Protein AF-A0A7J0F1R4-F1 (afdb_monomer)

InterPro domains:
  IPR000070 Pectinesterase, catalytic [PF01095] (175-261)
  IPR006501 Pectinesterase inhibitor domain [PF04043] (64-119)
  IPR011050 Pectin lyase fold/virulence factor [SSF51126] (170-259)
  IPR012334 Pectin lyase fold [G3DSA:2.160.20.10] (169-267)
  IPR035513 Invertase/pectin methylesterase inhibitor domain superfamily [G3DSA:1.20.140.40] (22-138)
  IPR035513 Invertase/pectin methylesterase inhibitor domain superfamily [SSF101148] (29-116)

pLDDT: mean 75.97, std 18.17, range [35.22, 97.19]

Organism: NCBI:txid165716

Nearest PDB structures (foldseek):
  3lmf-assembly1_A  TM=5.318E-01  e=1.059E-01  Nitrosospira multiformis ATCC 25196
  8ugc-assembly2_B  TM=4.221E-01  e=1.173E+00  synthetic construct
  5cwq-assembly1_A  TM=3.876E-01  e=4.906E+00  synthetic construct
  5uz7-assembly1_R  TM=3.571E-01  e=3.685E+00  Homo sapiens

Solvent-accessible surface area (backbone atoms only — not comparable to full-atom values): 16069 Å² total; per-residue (Å²): 131,88,82,91,87,89,89,88,87,89,84,83,78,95,78,84,61,73,79,65,51,63,62,56,52,56,53,43,54,44,48,51,52,38,43,50,41,45,48,54,52,30,53,53,24,53,70,65,45,40,83,79,51,67,78,74,79,58,56,76,45,46,49,51,19,28,48,49,30,32,51,40,34,64,37,38,48,62,56,43,56,48,60,61,66,56,69,92,65,51,61,66,54,50,38,50,49,42,50,51,40,44,52,35,52,49,52,27,52,50,28,25,50,78,56,74,44,78,67,64,64,66,66,55,53,52,40,56,48,45,37,50,53,45,39,48,61,57,60,62,76,70,71,90,82,74,92,67,90,67,73,74,80,66,78,79,73,53,95,87,56,75,59,82,90,66,69,39,92,90,81,51,86,57,79,40,36,26,17,76,90,58,88,35,82,26,62,41,68,57,55,49,52,53,52,55,58,73,42,60,90,76,54,67,86,61,42,36,37,34,33,46,60,43,80,42,83,46,69,39,74,46,55,63,88,66,69,46,50,39,48,41,56,72,29,58,93,39,31,39,79,37,62,84,58,35,54,90,82,48,37,32,73,80,72,22,47,33,72,42,67,50,64,65,94,62,82,52,76,70,93

Structure (mmCIF, N/CA/C/O backbone):
data_AF-A0A7J0F1R4-F1
#
_entry.id   AF-A0A7J0F1R4-F1
#
loop_
_atom_site.group_PDB
_atom_site.id
_atom_site.type_symbol
_atom_site.label_atom_id
_atom_site.label_alt_id
_atom_site.label_comp_id
_atom_site.label_asym_id
_atom_site.label_entity_id
_atom_site.label_seq_id
_atom_site.pdbx_PDB_ins_code
_atom_site.Cartn_x
_atom_site.Cartn_y
_atom_site.Cartn_z
_atom_site.occupancy
_atom_site.B_iso_or_equiv
_atom_site.auth_seq_id
_atom_site.auth_comp_id
_atom_site.auth_asym_id
_atom_site.auth_atom_id
_atom_site.pdbx_PDB_model_num
ATOM 1 N N . MET A 1 1 ? 88.644 -5.093 -4.094 1.00 36.03 1 MET A N 1
ATOM 2 C CA . MET A 1 1 ? 87.885 -4.991 -5.358 1.00 36.03 1 MET A CA 1
ATOM 3 C C . MET A 1 1 ? 86.670 -5.895 -5.229 1.00 36.03 1 MET A C 1
ATOM 5 O O . MET A 1 1 ? 86.902 -7.058 -4.958 1.00 36.03 1 MET A O 1
ATOM 9 N N . SER A 1 2 ? 85.459 -5.319 -5.336 1.00 35.22 2 SER A N 1
ATOM 10 C CA . SER A 1 2 ? 84.151 -5.899 -5.738 1.00 35.22 2 SER A CA 1
ATOM 11 C C . SER A 1 2 ? 83.747 -7.311 -5.256 1.00 35.22 2 SER A C 1
ATOM 13 O O . SER A 1 2 ? 84.506 -8.248 -5.406 1.00 35.22 2 SER A O 1
ATOM 15 N N . THR A 1 3 ? 82.545 -7.591 -4.742 1.00 38.50 3 THR A N 1
ATOM 16 C CA . THR A 1 3 ? 81.225 -6.956 -4.925 1.00 38.50 3 THR A CA 1
ATOM 17 C C . THR A 1 3 ? 80.281 -7.228 -3.744 1.00 38.50 3 THR A C 1
ATOM 19 O O . THR A 1 3 ? 80.311 -8.288 -3.128 1.00 38.50 3 THR A O 1
ATOM 22 N N . SER A 1 4 ? 79.415 -6.236 -3.526 1.00 43.84 4 SER A N 1
ATOM 23 C CA . SER A 1 4 ? 78.207 -6.145 -2.696 1.00 43.84 4 SER A CA 1
ATOM 24 C C . SER A 1 4 ? 77.313 -7.394 -2.640 1.00 43.84 4 SER A C 1
ATOM 26 O O . SER A 1 4 ? 76.942 -7.939 -3.678 1.00 43.84 4 SER A O 1
ATOM 28 N N . LEU A 1 5 ? 76.903 -7.785 -1.427 1.00 44.22 5 LEU A N 1
ATOM 29 C CA . LEU A 1 5 ? 75.865 -8.790 -1.178 1.00 44.22 5 LEU A CA 1
ATOM 30 C C . LEU A 1 5 ? 75.265 -8.574 0.224 1.00 44.22 5 LEU A C 1
ATOM 32 O O . LEU A 1 5 ? 75.726 -9.187 1.177 1.00 44.22 5 LEU A O 1
ATOM 36 N N . ALA A 1 6 ? 74.303 -7.650 0.360 1.00 46.56 6 ALA A N 1
ATOM 37 C CA . ALA A 1 6 ? 73.233 -7.674 1.379 1.00 46.56 6 ALA A CA 1
ATOM 38 C C . ALA A 1 6 ? 72.453 -6.344 1.420 1.00 46.56 6 ALA A C 1
ATOM 40 O O . ALA A 1 6 ? 72.684 -5.513 2.291 1.00 46.56 6 ALA A O 1
ATOM 41 N N . THR A 1 7 ? 71.485 -6.158 0.522 1.00 51.31 7 THR A N 1
ATOM 42 C CA . THR A 1 7 ? 70.379 -5.199 0.724 1.00 51.31 7 THR A CA 1
ATOM 43 C C . THR A 1 7 ? 69.198 -5.588 -0.160 1.00 51.31 7 THR A C 1
ATOM 45 O O . THR A 1 7 ? 68.919 -4.947 -1.160 1.00 51.31 7 THR A O 1
ATOM 48 N N . PHE A 1 8 ? 68.503 -6.671 0.185 1.00 49.00 8 PHE A N 1
ATOM 49 C CA . PHE A 1 8 ? 67.183 -6.978 -0.380 1.00 49.00 8 PHE A CA 1
ATOM 50 C C . PHE A 1 8 ? 66.406 -7.856 0.603 1.00 49.00 8 PHE A C 1
ATOM 52 O O . PHE A 1 8 ? 66.346 -9.065 0.440 1.00 49.00 8 PHE A O 1
ATOM 59 N N . LEU A 1 9 ? 65.861 -7.258 1.667 1.00 45.84 9 LEU A N 1
ATOM 60 C CA . LEU A 1 9 ? 64.915 -7.924 2.577 1.00 45.84 9 LEU A CA 1
ATOM 61 C C . LEU A 1 9 ? 64.016 -6.901 3.307 1.00 45.84 9 LEU A C 1
ATOM 63 O O . LEU A 1 9 ? 63.870 -6.925 4.520 1.00 45.84 9 LEU A O 1
ATOM 67 N N . PHE A 1 10 ? 63.405 -5.982 2.556 1.00 46.00 10 PHE A N 1
ATOM 68 C CA . PHE A 1 10 ? 62.253 -5.196 3.027 1.00 46.00 10 PHE A CA 1
ATOM 69 C C . PHE A 1 10 ? 61.249 -4.985 1.892 1.00 46.00 10 PHE A C 1
ATOM 71 O O . PHE A 1 10 ? 60.882 -3.869 1.558 1.00 46.00 10 PHE A O 1
ATOM 78 N N . LEU A 1 11 ? 60.814 -6.073 1.264 1.00 52.59 11 LEU A N 1
ATOM 79 C CA . LEU A 1 11 ? 59.623 -6.072 0.421 1.00 52.59 11 LEU A CA 1
ATOM 80 C C . LEU A 1 11 ? 58.958 -7.436 0.559 1.00 52.59 11 LEU A C 1
ATOM 82 O O . LEU A 1 11 ? 59.416 -8.396 -0.046 1.00 52.59 11 LEU A O 1
ATOM 86 N N . LEU A 1 12 ? 57.937 -7.494 1.417 1.00 43.69 12 LEU A N 1
ATOM 87 C CA . LEU A 1 12 ? 56.728 -8.332 1.367 1.00 43.69 12 LEU A CA 1
ATOM 88 C C . LEU A 1 12 ? 55.980 -8.153 2.711 1.00 43.69 12 LEU A C 1
ATOM 90 O O . LEU A 1 12 ? 56.651 -8.134 3.742 1.00 43.69 12 LEU A O 1
ATOM 94 N N . PRO A 1 13 ? 54.633 -8.105 2.775 1.00 46.16 13 PRO A N 1
ATOM 95 C CA . PRO A 1 13 ? 53.645 -7.985 1.698 1.00 46.16 13 PRO A CA 1
ATOM 96 C C . PRO A 1 13 ? 52.555 -6.920 1.988 1.00 46.16 13 PRO A C 1
ATOM 98 O O . PRO A 1 13 ? 51.868 -6.969 3.002 1.00 46.16 13 PRO A O 1
ATOM 101 N N . LEU A 1 14 ? 52.294 -6.014 1.040 1.00 47.00 14 LEU A N 1
ATOM 102 C CA . LEU A 1 14 ? 51.096 -5.146 1.029 1.00 47.00 14 LEU A CA 1
ATOM 103 C C . LEU A 1 14 ? 50.007 -5.712 0.093 1.00 47.00 14 LEU A C 1
ATOM 105 O O . LEU A 1 14 ? 49.267 -4.977 -0.549 1.00 47.00 14 LEU A O 1
ATOM 109 N N . LEU A 1 15 ? 49.931 -7.043 -0.009 1.00 48.56 15 LEU A N 1
ATOM 110 C CA . LEU A 1 15 ? 49.075 -7.770 -0.960 1.00 48.56 15 LEU A CA 1
ATOM 111 C C . LEU A 1 15 ? 48.033 -8.676 -0.282 1.00 48.56 15 LEU A C 1
ATOM 113 O O . LEU A 1 15 ? 47.557 -9.635 -0.878 1.00 48.56 15 LEU A O 1
ATOM 117 N N . ALA A 1 16 ? 47.651 -8.365 0.959 1.00 46.12 16 ALA A N 1
ATOM 118 C CA . ALA A 1 16 ? 46.606 -9.097 1.682 1.00 46.12 16 ALA A CA 1
ATOM 119 C C . ALA A 1 16 ? 45.380 -8.240 2.058 1.00 46.12 16 ALA A C 1
ATOM 121 O O . ALA A 1 16 ? 44.625 -8.628 2.942 1.00 46.12 16 ALA A O 1
ATOM 122 N N . ILE A 1 17 ? 45.154 -7.095 1.395 1.00 51.25 17 ILE A N 1
ATOM 123 C CA . ILE A 1 17 ? 43.927 -6.287 1.593 1.00 51.25 17 ILE A CA 1
ATOM 124 C C . ILE A 1 17 ? 43.095 -6.143 0.300 1.00 51.25 17 ILE A C 1
ATOM 126 O O . ILE A 1 17 ? 41.913 -5.819 0.354 1.00 51.25 17 ILE A O 1
ATOM 130 N N . THR A 1 18 ? 43.618 -6.491 -0.879 1.00 47.75 18 THR A N 1
ATOM 131 C CA . THR A 1 18 ? 42.890 -6.257 -2.143 1.00 47.75 18 THR A CA 1
ATOM 132 C C . THR A 1 18 ? 41.788 -7.270 -2.467 1.00 47.75 18 THR A C 1
ATOM 134 O O . THR A 1 18 ? 41.064 -7.051 -3.426 1.00 47.75 18 THR A O 1
ATOM 137 N N . ASN A 1 19 ? 41.593 -8.331 -1.673 1.00 45.97 19 ASN A N 1
ATOM 138 C CA . ASN A 1 19 ? 40.526 -9.317 -1.918 1.00 45.97 19 ASN A CA 1
ATOM 139 C C . ASN A 1 19 ? 39.274 -9.144 -1.042 1.00 45.97 19 ASN A C 1
ATOM 141 O O . ASN A 1 19 ? 38.289 -9.837 -1.277 1.00 45.97 19 ASN A O 1
ATOM 145 N N . PHE A 1 20 ? 39.273 -8.225 -0.069 1.00 42.44 20 PHE A N 1
ATOM 146 C CA . PHE A 1 20 ? 38.046 -7.873 0.664 1.00 42.44 20 PHE A CA 1
ATOM 147 C C . PHE A 1 20 ? 37.260 -6.744 -0.023 1.00 42.44 20 PHE A C 1
ATOM 149 O O . PHE A 1 20 ? 36.037 -6.739 0.020 1.00 42.44 20 PHE A O 1
ATOM 156 N N . ILE A 1 21 ? 37.943 -5.845 -0.740 1.00 46.28 21 ILE A N 1
ATOM 157 C CA . ILE A 1 21 ? 37.325 -4.659 -1.359 1.00 46.28 21 ILE A CA 1
ATOM 158 C C . ILE A 1 21 ? 36.524 -5.018 -2.625 1.00 46.28 21 ILE A C 1
ATOM 160 O O . ILE A 1 21 ? 35.480 -4.429 -2.880 1.00 46.28 21 ILE A O 1
ATOM 164 N N . SER A 1 22 ? 36.946 -6.015 -3.411 1.00 44.88 22 SER A N 1
ATOM 165 C CA . SER A 1 22 ? 36.312 -6.314 -4.708 1.00 44.88 22 SER A CA 1
ATOM 166 C C . SER A 1 22 ? 34.894 -6.890 -4.618 1.00 44.88 22 SER A C 1
ATOM 168 O O . SER A 1 22 ? 34.139 -6.762 -5.575 1.00 44.88 22 SER A O 1
ATOM 170 N N . CYS A 1 23 ? 34.517 -7.525 -3.502 1.00 50.72 23 CYS A N 1
ATOM 171 C CA . CYS A 1 23 ? 33.165 -8.072 -3.343 1.00 50.72 23 CYS A CA 1
ATOM 172 C C . CYS A 1 23 ? 32.176 -7.001 -2.855 1.00 50.72 23 CYS A C 1
ATOM 174 O O . CYS A 1 23 ? 31.042 -6.970 -3.316 1.00 50.72 23 CYS A O 1
ATOM 176 N N . GLU A 1 24 ? 32.625 -6.097 -1.982 1.00 50.88 24 GLU A N 1
ATOM 177 C CA . GLU A 1 24 ? 31.806 -5.011 -1.426 1.00 50.88 24 GLU A CA 1
ATOM 178 C C . GLU A 1 24 ? 31.616 -3.860 -2.428 1.00 50.88 24 GLU A C 1
ATOM 180 O O . GLU A 1 24 ? 30.525 -3.306 -2.538 1.00 50.88 24 GLU A O 1
ATOM 185 N N . GLN A 1 25 ? 32.639 -3.575 -3.243 1.00 55.53 25 GLN A N 1
ATOM 186 C CA . GLN A 1 25 ? 32.557 -2.599 -4.332 1.00 55.53 25 GLN A CA 1
ATOM 187 C C . GLN A 1 25 ? 31.543 -3.030 -5.407 1.00 55.53 25 GLN A C 1
ATOM 189 O O . GLN A 1 25 ? 30.724 -2.228 -5.840 1.00 55.53 25 GLN A O 1
ATOM 194 N N . ASN A 1 26 ? 31.546 -4.313 -5.787 1.00 62.53 26 ASN A N 1
ATOM 195 C CA . ASN A 1 26 ? 30.647 -4.842 -6.815 1.00 62.53 26 ASN A CA 1
ATOM 196 C C . ASN A 1 26 ? 29.175 -4.873 -6.358 1.00 62.53 26 ASN A C 1
ATOM 198 O O . ASN A 1 26 ? 28.279 -4.638 -7.163 1.00 62.53 26 ASN A O 1
ATOM 202 N N . ASP A 1 27 ? 28.922 -5.136 -5.071 1.00 67.88 27 ASP A N 1
ATOM 203 C CA . ASP A 1 27 ? 27.569 -5.137 -4.501 1.00 67.88 27 ASP A CA 1
ATOM 204 C C . ASP A 1 27 ? 27.004 -3.702 -4.425 1.00 67.88 27 ASP A C 1
ATOM 206 O O . ASP A 1 27 ? 25.868 -3.457 -4.840 1.00 67.88 27 ASP A O 1
ATOM 210 N N . LEU A 1 28 ? 27.811 -2.733 -3.969 1.00 72.31 28 LEU A N 1
ATOM 211 C CA . LEU A 1 28 ? 27.409 -1.326 -3.877 1.00 72.31 28 LEU A CA 1
ATOM 212 C C . LEU A 1 28 ? 27.144 -0.709 -5.258 1.00 72.31 28 LEU A C 1
ATOM 214 O O . LEU A 1 28 ? 26.120 -0.051 -5.442 1.00 72.31 28 LEU A O 1
ATOM 218 N N . ASP A 1 29 ? 28.019 -0.956 -6.236 1.00 80.44 29 ASP A N 1
ATOM 219 C CA . ASP A 1 29 ? 27.877 -0.429 -7.599 1.00 80.44 29 ASP A CA 1
ATOM 220 C C . ASP A 1 29 ? 26.565 -0.907 -8.257 1.00 80.44 29 ASP A C 1
ATOM 222 O O . ASP A 1 29 ? 25.884 -0.146 -8.950 1.00 80.44 29 ASP A O 1
ATOM 226 N N . VAL A 1 30 ? 26.138 -2.144 -7.978 1.00 85.50 30 VAL A N 1
ATOM 227 C CA . VAL A 1 30 ? 24.879 -2.701 -8.498 1.00 85.50 30 VAL A CA 1
ATOM 228 C C . VAL A 1 30 ? 23.656 -2.024 -7.888 1.00 85.50 30 VAL A C 1
ATOM 230 O O . VAL A 1 30 ? 22.724 -1.670 -8.614 1.00 85.50 30 VAL A O 1
ATOM 233 N N . VAL A 1 31 ? 23.648 -1.787 -6.575 1.00 87.31 31 VAL A N 1
ATOM 234 C CA . VAL A 1 31 ? 22.530 -1.081 -5.929 1.00 87.31 31 VAL A CA 1
ATOM 235 C C . VAL A 1 31 ? 22.433 0.362 -6.435 1.00 87.31 31 VAL A C 1
ATOM 237 O O . VAL A 1 31 ? 21.325 0.844 -6.690 1.00 87.31 31 VAL A O 1
ATOM 240 N N . GLN A 1 32 ? 23.574 1.013 -6.694 1.00 89.38 32 GLN A N 1
ATOM 241 C CA . GLN A 1 32 ? 23.617 2.340 -7.315 1.00 89.38 32 GLN A CA 1
ATOM 242 C C . GLN A 1 32 ? 22.982 2.368 -8.701 1.00 89.38 32 GLN A C 1
ATOM 244 O O . GLN A 1 32 ? 22.167 3.254 -8.979 1.00 89.38 32 GLN A O 1
ATOM 249 N N . MET A 1 33 ? 23.292 1.387 -9.549 1.00 88.25 33 MET A N 1
ATOM 250 C CA . MET A 1 33 ? 22.660 1.261 -10.862 1.00 88.25 33 MET A CA 1
ATOM 251 C C . MET A 1 33 ? 21.150 1.037 -10.746 1.00 88.25 33 MET A C 1
ATOM 253 O O . MET A 1 33 ? 20.377 1.709 -11.428 1.00 88.25 33 MET A O 1
ATOM 257 N N . VAL A 1 34 ? 20.711 0.166 -9.831 1.00 92.44 34 VAL A N 1
ATOM 258 C CA . VAL A 1 34 ? 19.282 -0.086 -9.590 1.00 92.44 34 VAL A CA 1
ATOM 259 C C . VAL A 1 34 ? 18.562 1.188 -9.149 1.00 92.44 34 VAL A C 1
ATOM 261 O O . VAL A 1 34 ? 17.521 1.530 -9.714 1.00 92.44 34 VAL A O 1
ATOM 264 N N . ARG A 1 35 ? 19.101 1.933 -8.177 1.00 92.44 35 ARG A N 1
ATOM 265 C CA . ARG A 1 35 ? 18.507 3.207 -7.740 1.00 92.44 35 ARG A CA 1
ATOM 266 C C . ARG A 1 35 ? 18.477 4.224 -8.877 1.00 92.44 35 ARG A C 1
ATOM 268 O O . ARG A 1 35 ? 17.465 4.910 -9.022 1.00 92.44 35 ARG A O 1
ATOM 275 N N . ALA A 1 36 ? 19.547 4.342 -9.664 1.00 91.00 36 ALA A N 1
ATOM 276 C CA . ALA A 1 36 ? 19.579 5.240 -10.814 1.00 91.00 36 ALA A CA 1
ATOM 277 C C . ALA A 1 36 ? 18.491 4.868 -11.835 1.00 91.00 36 ALA A C 1
ATOM 279 O O . ALA A 1 36 ? 17.737 5.739 -12.261 1.00 91.00 36 ALA A O 1
ATOM 280 N N . GLY A 1 37 ? 18.327 3.577 -12.136 1.00 90.94 37 GLY A N 1
ATOM 281 C CA . GLY A 1 37 ? 17.258 3.080 -13.001 1.00 90.94 37 GLY A CA 1
ATOM 282 C C . GLY A 1 37 ? 15.855 3.371 -12.453 1.00 90.94 37 GLY A C 1
ATOM 283 O O . GLY A 1 37 ? 14.997 3.849 -13.194 1.00 90.94 37 GLY A O 1
ATOM 284 N N . VAL A 1 38 ? 15.626 3.170 -11.147 1.00 93.00 38 VAL A N 1
ATOM 285 C CA . VAL A 1 38 ? 14.367 3.553 -10.477 1.00 93.00 38 VAL A CA 1
ATOM 286 C C . VAL A 1 38 ? 14.118 5.058 -10.580 1.00 93.00 38 VAL A C 1
ATOM 288 O O . VAL A 1 38 ? 12.987 5.476 -10.818 1.00 93.00 38 VAL A O 1
ATOM 291 N N . GLN A 1 39 ? 15.156 5.883 -10.433 1.00 92.25 39 GLN A N 1
ATOM 292 C CA . GLN A 1 39 ? 15.042 7.334 -10.563 1.00 92.25 39 GLN A CA 1
ATOM 293 C C . GLN A 1 39 ? 14.672 7.744 -11.994 1.00 92.25 39 GLN A C 1
ATOM 295 O O . GLN A 1 39 ? 13.747 8.532 -12.170 1.00 92.25 39 GLN A O 1
ATOM 300 N N . THR A 1 40 ? 15.318 7.169 -13.011 1.00 90.50 40 THR A N 1
ATOM 301 C CA . THR A 1 40 ? 14.966 7.408 -14.418 1.00 90.50 40 THR A CA 1
ATOM 302 C C . THR A 1 40 ? 13.518 7.012 -14.710 1.00 90.50 40 THR A C 1
ATOM 304 O O . THR A 1 40 ? 12.788 7.773 -15.344 1.00 90.50 40 THR A O 1
ATOM 307 N N . ALA A 1 41 ? 13.072 5.858 -14.207 1.00 89.88 41 ALA A N 1
ATOM 308 C CA . ALA A 1 41 ? 11.695 5.402 -14.376 1.00 89.88 41 ALA A CA 1
ATOM 309 C C . ALA A 1 41 ? 10.677 6.322 -13.675 1.00 89.88 41 ALA A C 1
ATOM 311 O O . ALA A 1 41 ? 9.608 6.598 -14.221 1.00 89.88 41 ALA A O 1
ATOM 312 N N . LEU A 1 42 ? 11.022 6.834 -12.490 1.00 91.00 42 LEU A N 1
ATOM 313 C CA . LEU A 1 42 ? 10.219 7.812 -11.757 1.00 91.00 42 LEU A CA 1
ATOM 314 C C . LEU A 1 42 ? 10.098 9.141 -12.511 1.00 91.00 42 LEU A C 1
ATOM 316 O O . LEU A 1 42 ? 9.001 9.691 -12.604 1.00 91.00 42 LEU A O 1
ATOM 320 N N . ASP A 1 43 ? 11.203 9.662 -13.042 1.00 89.81 43 ASP A N 1
ATOM 321 C CA . ASP A 1 43 ? 11.207 10.934 -13.769 1.00 89.81 43 ASP A CA 1
ATOM 322 C C . ASP A 1 43 ? 10.402 10.835 -15.066 1.00 89.81 43 ASP A C 1
ATOM 324 O O . ASP A 1 43 ? 9.599 11.724 -15.359 1.00 89.81 43 ASP A O 1
ATOM 328 N N . TRP A 1 44 ? 10.519 9.712 -15.782 1.00 87.31 44 TRP A N 1
ATOM 329 C CA . TRP A 1 44 ? 9.652 9.409 -16.919 1.00 87.31 44 TRP A CA 1
ATOM 330 C C . TRP A 1 44 ? 8.175 9.375 -16.509 1.00 87.31 44 TRP A C 1
ATOM 332 O O . TRP A 1 44 ? 7.344 10.023 -17.148 1.00 87.31 44 TRP A O 1
ATOM 342 N N . ALA A 1 45 ? 7.833 8.674 -15.421 1.00 87.62 45 ALA A N 1
ATOM 343 C CA . ALA A 1 45 ? 6.444 8.556 -14.979 1.00 87.62 45 ALA A CA 1
ATOM 344 C C . ALA A 1 45 ? 5.857 9.927 -14.615 1.00 87.62 45 ALA A C 1
ATOM 346 O O . ALA A 1 45 ? 4.745 10.239 -15.030 1.00 87.62 45 ALA A O 1
ATOM 347 N N . ARG A 1 46 ? 6.626 10.782 -13.928 1.00 88.06 46 ARG A N 1
ATOM 348 C CA . ARG A 1 46 ? 6.223 12.155 -13.576 1.00 88.06 46 ARG A CA 1
ATOM 349 C C . ARG A 1 46 ? 6.038 13.059 -14.788 1.00 88.06 46 ARG A C 1
ATOM 351 O O . ARG A 1 46 ? 5.092 13.842 -14.817 1.00 88.06 46 ARG A O 1
ATOM 358 N N . ALA A 1 47 ? 6.928 12.961 -15.775 1.00 84.25 47 ALA A N 1
ATOM 359 C CA . ALA A 1 47 ? 6.824 13.740 -17.006 1.00 84.25 47 ALA A CA 1
ATOM 360 C C . ALA A 1 47 ? 5.536 13.413 -17.779 1.00 84.25 47 ALA A C 1
ATOM 362 O O . ALA A 1 47 ? 4.947 14.294 -18.400 1.00 84.25 47 ALA A O 1
ATOM 363 N N . ASN A 1 48 ? 5.075 12.163 -17.684 1.00 79.25 48 ASN A N 1
ATOM 364 C CA . ASN A 1 48 ? 3.878 11.683 -18.367 1.00 79.25 48 ASN A CA 1
ATOM 365 C C . ASN A 1 48 ? 2.610 11.725 -17.487 1.00 79.25 48 ASN A C 1
ATOM 367 O O . ASN A 1 48 ? 1.505 11.671 -18.015 1.00 79.25 48 ASN A O 1
ATOM 371 N N . SER A 1 49 ? 2.726 11.875 -16.163 1.00 77.69 49 SER A N 1
AT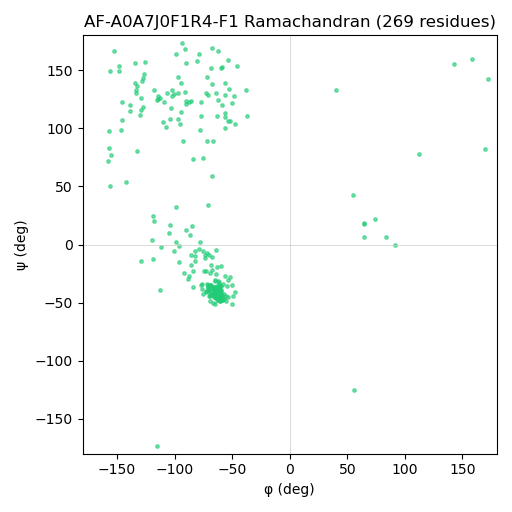OM 372 C CA . SER A 1 49 ? 1.587 11.979 -15.231 1.00 77.69 49 SER A CA 1
ATOM 373 C C . SER A 1 49 ? 1.109 13.422 -14.989 1.00 77.69 49 SER A C 1
ATOM 375 O O . SER A 1 49 ? 0.418 13.681 -14.006 1.00 77.69 49 SER A O 1
ATOM 377 N N . GLY A 1 50 ? 1.548 14.395 -15.793 1.00 65.50 50 GLY A N 1
ATOM 378 C CA . GLY A 1 50 ? 1.227 15.813 -15.604 1.00 65.50 50 GLY A CA 1
ATOM 379 C C . GLY A 1 50 ? -0.162 16.218 -16.134 1.00 65.50 50 GLY A C 1
ATOM 380 O O . GLY A 1 50 ? -0.683 15.590 -17.056 1.00 65.50 50 GLY A O 1
ATOM 381 N N . PRO A 1 51 ? -0.747 17.328 -15.636 1.00 55.72 51 PRO A N 1
ATOM 382 C CA . PRO A 1 51 ? -2.081 17.797 -16.037 1.00 55.72 51 PRO A CA 1
ATOM 383 C C . PRO A 1 51 ? -2.193 18.188 -17.523 1.00 55.72 51 PRO A C 1
ATOM 385 O O . PRO A 1 51 ? -3.295 18.221 -18.062 1.00 55.72 51 PRO A O 1
ATOM 388 N N . HIS A 1 52 ? -1.071 18.447 -18.204 1.00 51.28 52 HIS A N 1
ATOM 389 C CA . HIS A 1 52 ? -1.032 18.788 -19.633 1.00 51.28 52 HIS A CA 1
ATOM 390 C C . HIS A 1 52 ? -1.294 17.598 -20.575 1.00 51.28 52 HIS A C 1
ATOM 392 O O . HIS A 1 52 ? -1.520 17.810 -21.762 1.00 51.28 52 HIS A O 1
ATOM 398 N N . VAL A 1 53 ? -1.300 16.359 -20.070 1.00 50.16 53 VAL A N 1
ATOM 399 C CA . VAL A 1 53 ? -1.574 15.145 -20.867 1.00 50.16 53 VAL A CA 1
ATOM 400 C C . VAL A 1 53 ? -3.085 14.904 -21.049 1.00 50.16 53 VAL A C 1
ATOM 402 O O . VAL A 1 53 ? -3.498 14.167 -21.942 1.00 50.16 53 VAL A O 1
ATOM 405 N N . LEU A 1 54 ? -3.934 15.596 -20.275 1.00 50.19 54 LEU A N 1
ATOM 406 C CA . LEU A 1 54 ? -5.399 15.494 -20.357 1.00 50.19 54 LEU A CA 1
ATOM 407 C C . LEU A 1 54 ? -6.004 16.107 -21.637 1.00 50.19 54 LEU A C 1
ATOM 409 O O . LEU A 1 54 ? -7.185 15.901 -21.897 1.00 50.19 54 LEU A O 1
ATOM 413 N N . ASP A 1 55 ? -5.216 16.825 -22.443 1.00 43.56 55 ASP A N 1
ATOM 414 C CA . ASP A 1 55 ? -5.680 17.502 -23.668 1.00 43.56 55 ASP A CA 1
ATOM 415 C C . ASP A 1 55 ? -5.440 16.677 -24.954 1.00 43.56 55 ASP A C 1
ATOM 417 O O . ASP A 1 55 ? -5.821 17.083 -26.047 1.00 43.56 55 ASP A O 1
ATOM 421 N N . GLN A 1 56 ? -4.828 15.487 -24.850 1.00 47.88 56 GLN A N 1
ATOM 422 C CA . GLN A 1 56 ? -4.488 14.635 -26.006 1.00 47.88 56 GLN A CA 1
ATOM 423 C C . GLN A 1 56 ? -5.416 13.422 -26.207 1.00 47.88 56 GLN A C 1
ATOM 425 O O . GLN A 1 56 ? -5.068 12.489 -26.926 1.00 47.88 56 GLN A O 1
ATOM 430 N N . GLY A 1 57 ? -6.605 13.409 -25.595 1.00 45.91 57 GLY A N 1
ATOM 431 C CA . GLY A 1 57 ? -7.554 12.294 -25.747 1.00 45.91 57 GLY A CA 1
ATOM 432 C C . GLY A 1 57 ? -7.157 11.022 -24.984 1.00 45.91 57 GLY A C 1
ATOM 433 O O . GLY A 1 57 ? -7.606 9.932 -25.330 1.00 45.91 57 GLY A O 1
ATOM 434 N N . PHE A 1 58 ? -6.320 11.156 -23.951 1.00 47.88 58 PHE A N 1
ATOM 435 C CA . PHE A 1 58 ? -5.971 10.062 -23.048 1.00 47.88 58 PHE A CA 1
ATOM 436 C C . PHE A 1 58 ? -7.153 9.693 -22.140 1.00 47.88 58 PHE A C 1
ATOM 438 O O . PHE A 1 58 ? -7.732 10.548 -21.469 1.00 47.88 58 PHE A O 1
ATOM 445 N N . ASP A 1 59 ? -7.475 8.399 -22.102 1.00 57.53 59 ASP A N 1
ATOM 446 C CA . ASP A 1 59 ? -8.428 7.806 -21.165 1.00 57.53 59 ASP A CA 1
ATOM 447 C C . ASP A 1 59 ? -8.012 8.103 -19.711 1.00 57.53 59 ASP A C 1
ATOM 449 O O . ASP A 1 59 ? -6.832 8.016 -19.353 1.00 57.53 59 ASP A O 1
ATOM 453 N N . TYR A 1 60 ? -8.988 8.419 -18.853 1.00 59.53 60 TYR A N 1
ATOM 454 C CA . TYR A 1 60 ? -8.806 8.709 -17.423 1.00 59.53 60 TYR A CA 1
ATOM 455 C C . TYR A 1 60 ? -8.004 7.595 -16.713 1.00 59.53 60 TYR A C 1
ATOM 457 O O . TYR A 1 60 ? -7.264 7.851 -15.760 1.00 59.53 60 TYR A O 1
ATOM 465 N N . GLY A 1 61 ? -8.083 6.360 -17.226 1.00 58.06 61 GLY A N 1
ATOM 466 C CA . GLY A 1 61 ? -7.307 5.205 -16.771 1.00 58.06 61 GLY A CA 1
ATOM 467 C C . GLY A 1 61 ? -5.788 5.294 -16.989 1.00 58.06 61 GLY A C 1
ATOM 468 O O . GLY A 1 61 ? -5.026 4.769 -16.172 1.00 58.06 61 GLY A O 1
ATOM 469 N N . GLY A 1 62 ? -5.322 5.970 -18.043 1.00 60.91 62 GLY A N 1
ATOM 470 C CA . GLY A 1 62 ? -3.894 6.109 -18.351 1.00 60.91 62 GLY A CA 1
ATOM 471 C C . GLY A 1 62 ? -3.152 6.989 -17.341 1.00 60.91 62 GLY A C 1
ATOM 472 O O . GLY A 1 62 ? -2.102 6.606 -16.822 1.00 60.91 62 GLY A O 1
ATOM 473 N N . HIS A 1 63 ? -3.753 8.126 -16.978 1.00 72.94 63 HIS A N 1
ATOM 474 C CA . HIS A 1 63 ? -3.229 9.021 -15.942 1.00 72.94 63 HIS A CA 1
ATOM 475 C C . HIS A 1 63 ? -3.155 8.330 -14.569 1.00 72.94 63 HIS A C 1
ATOM 477 O O . HIS A 1 63 ? -2.183 8.506 -13.832 1.00 72.94 63 HIS A O 1
ATOM 483 N N . LEU A 1 64 ? -4.154 7.503 -14.231 1.00 77.75 64 LEU A N 1
ATOM 484 C CA . LEU A 1 64 ? -4.153 6.713 -12.994 1.00 77.75 64 LEU A CA 1
ATOM 485 C C . LEU A 1 64 ? -2.961 5.747 -12.937 1.00 77.75 64 LEU A C 1
ATOM 487 O O . LEU A 1 64 ? -2.245 5.721 -11.940 1.00 77.75 64 LEU A O 1
ATOM 491 N N . SER A 1 65 ? -2.693 5.026 -14.025 1.00 83.00 65 SER A N 1
ATOM 492 C CA . SER A 1 65 ? -1.611 4.032 -14.079 1.00 83.00 65 SER A CA 1
ATOM 493 C C . SER A 1 65 ? -0.218 4.674 -14.020 1.00 83.00 65 SER A C 1
ATOM 495 O O . SER A 1 65 ? 0.691 4.154 -13.373 1.00 83.00 65 SER A O 1
ATOM 497 N N . LEU A 1 66 ? -0.053 5.861 -14.611 1.00 86.62 66 LEU A N 1
ATOM 498 C CA . LEU A 1 66 ? 1.173 6.655 -14.479 1.00 86.62 66 LEU A CA 1
ATOM 499 C C . LEU A 1 66 ? 1.365 7.186 -13.051 1.00 86.62 66 LEU A C 1
ATOM 501 O O . LEU A 1 66 ? 2.468 7.109 -12.508 1.00 86.62 66 LEU A O 1
ATOM 505 N N . SER A 1 67 ? 0.295 7.661 -12.409 1.00 87.62 67 SER A N 1
ATOM 506 C CA . SER A 1 67 ? 0.331 8.056 -10.995 1.00 87.62 67 SER A CA 1
ATOM 507 C C . SER A 1 67 ? 0.692 6.880 -10.080 1.00 87.62 67 SER A C 1
ATOM 509 O O . SER A 1 67 ? 1.403 7.065 -9.088 1.00 87.62 67 SER A O 1
ATOM 511 N N . ASP A 1 68 ? 0.236 5.672 -10.406 1.00 88.25 68 ASP A N 1
ATOM 512 C CA . ASP A 1 68 ? 0.584 4.458 -9.670 1.00 88.25 68 ASP A CA 1
ATOM 513 C C . ASP A 1 68 ? 2.071 4.118 -9.807 1.00 88.25 68 ASP A C 1
ATOM 515 O O . ASP A 1 68 ? 2.726 3.822 -8.807 1.00 88.25 68 ASP A O 1
ATOM 519 N N . CYS A 1 69 ? 2.640 4.242 -11.011 1.00 90.38 69 CYS A N 1
ATOM 520 C CA . CYS A 1 69 ? 4.081 4.109 -11.230 1.00 90.38 69 CYS A CA 1
ATOM 521 C C . CYS A 1 69 ? 4.887 5.100 -10.381 1.00 90.38 69 CYS A C 1
ATOM 523 O O . CYS A 1 69 ? 5.841 4.700 -9.711 1.00 90.38 69 CYS A O 1
ATOM 525 N N . VAL A 1 70 ? 4.490 6.380 -10.357 1.00 91.38 70 VAL A N 1
ATOM 526 C CA . VAL A 1 70 ? 5.137 7.401 -9.512 1.00 91.38 70 VAL A CA 1
ATOM 527 C C . VAL A 1 70 ? 5.140 6.952 -8.053 1.00 91.38 70 VAL A C 1
ATOM 529 O O . VAL A 1 70 ? 6.191 6.935 -7.413 1.00 91.38 70 VAL A O 1
ATOM 532 N N . LYS A 1 71 ? 3.987 6.511 -7.543 1.00 88.88 71 LYS A N 1
ATOM 533 C CA . LYS A 1 71 ? 3.849 6.047 -6.161 1.00 88.88 71 LYS A CA 1
ATOM 534 C C . LYS A 1 71 ? 4.764 4.857 -5.851 1.00 88.88 71 LYS A C 1
ATOM 536 O O . LYS A 1 71 ? 5.485 4.893 -4.853 1.00 88.88 71 LYS A O 1
ATOM 541 N N . LEU A 1 72 ? 4.771 3.842 -6.715 1.00 91.00 72 LEU A N 1
ATOM 542 C CA . LEU A 1 72 ? 5.570 2.620 -6.573 1.00 91.00 72 LEU A CA 1
ATOM 543 C C . LEU A 1 72 ? 7.084 2.899 -6.571 1.00 91.00 72 LEU A C 1
ATOM 545 O O . LEU A 1 72 ? 7.823 2.350 -5.747 1.00 91.00 72 LEU A O 1
ATOM 549 N N . TYR A 1 73 ? 7.563 3.787 -7.447 1.00 92.69 73 TYR A N 1
ATOM 550 C CA . TYR A 1 73 ? 8.985 4.140 -7.490 1.00 92.69 73 TYR A CA 1
ATOM 551 C C . TYR A 1 73 ? 9.404 5.069 -6.353 1.00 92.69 73 TYR A C 1
ATOM 553 O O . TYR A 1 73 ? 10.482 4.886 -5.782 1.00 92.69 73 TYR A O 1
ATOM 561 N N . GLU A 1 74 ? 8.563 6.031 -5.968 1.00 91.81 74 GLU A N 1
ATOM 562 C CA . GLU A 1 74 ? 8.840 6.860 -4.795 1.00 91.81 74 GLU A CA 1
ATOM 563 C C . GLU A 1 74 ? 8.917 6.021 -3.514 1.00 91.81 74 GLU A C 1
ATOM 565 O O . GLU A 1 74 ? 9.673 6.370 -2.609 1.00 91.81 74 GLU A O 1
ATOM 570 N N . ASP A 1 75 ? 8.124 4.951 -3.429 1.00 87.56 75 ASP A N 1
ATOM 571 C CA . ASP A 1 75 ? 8.103 4.003 -2.316 1.00 87.56 75 ASP A CA 1
ATOM 572 C C . ASP A 1 75 ? 9.388 3.155 -2.280 1.00 87.56 75 ASP A C 1
ATOM 574 O O . ASP A 1 75 ? 9.948 2.903 -1.215 1.00 87.56 75 ASP A O 1
ATOM 578 N N . THR A 1 76 ? 9.893 2.778 -3.456 1.00 91.25 76 THR A N 1
ATOM 579 C CA . THR A 1 76 ? 11.091 1.944 -3.627 1.00 91.25 76 THR A CA 1
ATOM 580 C C . THR A 1 76 ? 12.394 2.711 -3.373 1.00 91.25 76 THR A C 1
ATOM 582 O O . THR A 1 76 ? 13.306 2.207 -2.717 1.00 91.25 76 THR A O 1
ATOM 585 N N . LYS A 1 77 ? 12.495 3.949 -3.869 1.00 92.12 77 LYS A N 1
ATOM 586 C CA . LYS A 1 77 ? 13.718 4.765 -3.822 1.00 92.12 77 LYS A CA 1
ATOM 587 C C . LYS A 1 77 ? 14.391 4.865 -2.437 1.00 92.12 77 LYS A C 1
ATOM 589 O O . LYS A 1 77 ? 15.597 4.631 -2.380 1.00 92.12 77 LYS A O 1
ATOM 594 N N . PRO A 1 78 ? 13.696 5.208 -1.330 1.00 89.31 78 PRO A N 1
ATOM 595 C CA . PRO A 1 78 ? 14.350 5.356 -0.028 1.00 89.31 78 PRO A CA 1
ATOM 596 C C . PRO A 1 78 ? 14.927 4.040 0.507 1.00 89.31 78 PRO A C 1
ATOM 598 O O . PRO A 1 78 ? 15.949 4.075 1.185 1.00 89.31 78 PRO A O 1
ATOM 601 N N . LEU A 1 79 ? 14.316 2.897 0.174 1.00 89.06 79 LEU A N 1
ATOM 602 C CA . LEU A 1 79 ? 14.831 1.577 0.551 1.00 89.06 79 LEU A CA 1
ATOM 603 C C . LEU A 1 79 ? 16.169 1.310 -0.142 1.00 89.06 79 LEU A C 1
ATOM 605 O O . LEU A 1 79 ? 17.129 0.888 0.494 1.00 89.06 79 LEU A O 1
ATOM 609 N N . LEU A 1 80 ? 16.264 1.635 -1.433 1.00 90.62 80 LEU A N 1
ATOM 610 C CA . LEU A 1 80 ? 17.511 1.500 -2.184 1.00 90.62 80 LEU A CA 1
ATOM 611 C C . LEU A 1 80 ? 18.597 2.445 -1.659 1.00 90.62 80 LEU A C 1
ATOM 613 O O . LEU A 1 80 ? 19.731 2.020 -1.495 1.00 90.62 80 LEU A O 1
ATOM 617 N N . THR A 1 81 ? 18.257 3.690 -1.313 1.00 90.75 81 THR A N 1
ATOM 618 C CA . THR A 1 81 ? 19.214 4.615 -0.676 1.00 90.75 81 THR A CA 1
ATOM 619 C C . THR A 1 81 ? 19.751 4.070 0.647 1.00 90.75 81 THR A C 1
ATOM 621 O O . THR A 1 81 ? 20.936 4.211 0.937 1.00 90.75 81 THR A O 1
ATOM 624 N N . GLN A 1 82 ? 18.903 3.428 1.451 1.00 88.31 82 GLN A N 1
ATOM 625 C CA . GLN A 1 82 ? 19.351 2.823 2.701 1.00 88.31 82 GLN A CA 1
ATOM 626 C C . GLN A 1 82 ? 20.217 1.576 2.453 1.00 88.31 82 GLN A C 1
ATOM 628 O O . GLN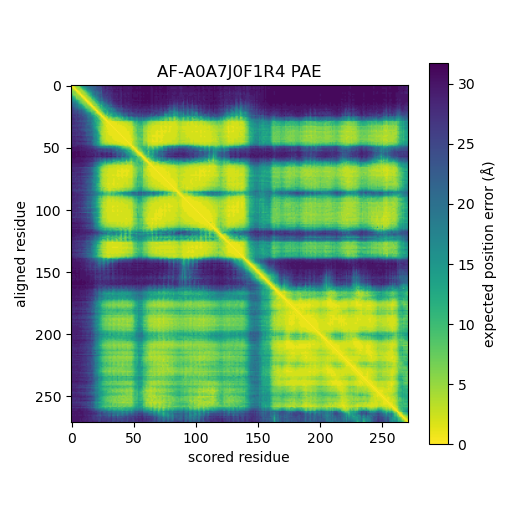 A 1 82 ? 21.222 1.385 3.137 1.00 88.31 82 GLN A O 1
ATOM 633 N N . LEU A 1 83 ? 19.893 0.781 1.430 1.00 87.19 83 LEU A N 1
ATOM 634 C CA . LEU A 1 83 ? 20.714 -0.355 1.011 1.00 87.19 83 LEU A CA 1
ATOM 635 C C . LEU A 1 83 ? 22.121 0.086 0.566 1.00 87.19 83 LEU A C 1
ATOM 637 O O . LEU A 1 83 ? 23.096 -0.587 0.877 1.00 87.19 83 LEU A O 1
ATOM 641 N N . GLU A 1 84 ? 22.245 1.247 -0.078 1.00 86.44 84 GLU A N 1
ATOM 642 C CA . GLU A 1 84 ? 23.542 1.820 -0.476 1.00 86.44 84 GLU A CA 1
ATOM 643 C C . GLU A 1 84 ? 24.367 2.340 0.684 1.00 86.44 84 GLU A C 1
ATOM 645 O O . GLU A 1 84 ? 25.590 2.265 0.652 1.00 86.44 84 GLU A O 1
ATOM 650 N N . SER A 1 85 ? 23.713 2.896 1.705 1.00 84.38 85 SER A N 1
ATOM 651 C CA . SER A 1 85 ? 24.437 3.342 2.894 1.00 84.38 85 SER A CA 1
ATOM 652 C C . SER A 1 85 ? 25.016 2.182 3.704 1.00 84.38 85 SER A C 1
ATOM 654 O O . SER A 1 85 ? 25.886 2.417 4.535 1.00 84.38 85 SER A O 1
ATOM 656 N N . GLY A 1 86 ?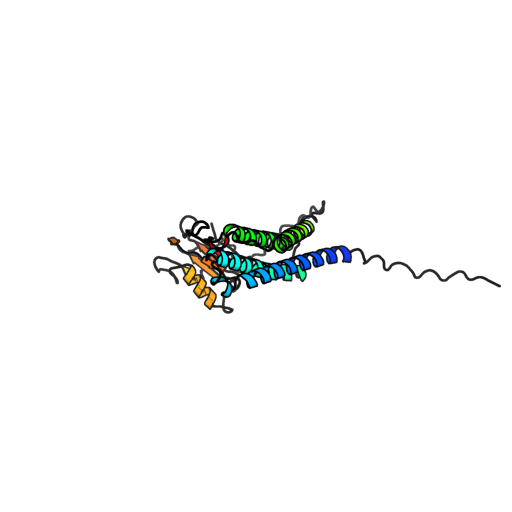 24.529 0.951 3.493 1.00 73.06 86 GLY A N 1
ATOM 657 C CA . GLY A 1 86 ? 24.970 -0.241 4.220 1.00 73.06 86 GLY A CA 1
ATOM 658 C C . GLY A 1 86 ? 24.667 -0.223 5.724 1.00 73.06 86 GLY A C 1
ATOM 659 O O . GLY A 1 86 ? 25.104 -1.118 6.445 1.00 73.06 86 GLY A O 1
ATOM 660 N N . ASP A 1 87 ? 23.935 0.778 6.222 1.00 75.06 87 ASP A N 1
ATOM 661 C CA . ASP A 1 87 ? 23.759 1.002 7.655 1.00 75.06 87 ASP A CA 1
ATOM 662 C C . ASP A 1 87 ? 22.755 0.010 8.262 1.00 75.06 87 ASP A C 1
ATOM 664 O O . ASP A 1 87 ? 21.552 0.051 7.985 1.00 75.06 87 ASP A O 1
ATOM 668 N N . GLY A 1 88 ? 23.272 -0.908 9.086 1.00 66.44 88 GLY A N 1
ATOM 669 C CA . GLY A 1 88 ? 22.485 -1.835 9.902 1.00 66.44 88 GLY A CA 1
ATOM 670 C C . GLY A 1 88 ? 21.636 -2.850 9.130 1.00 66.44 88 GLY A C 1
ATOM 671 O O . GLY A 1 88 ? 20.713 -3.413 9.719 1.00 66.44 88 GLY A O 1
ATOM 672 N N . LEU A 1 89 ? 21.915 -3.075 7.842 1.00 77.06 89 LEU A N 1
ATOM 673 C CA . LEU A 1 89 ? 21.055 -3.868 6.968 1.00 77.06 89 LEU A CA 1
ATOM 674 C C . LEU A 1 89 ? 21.558 -5.299 6.757 1.00 77.06 89 LEU A C 1
ATOM 676 O O . LEU A 1 89 ? 22.713 -5.516 6.393 1.00 77.06 89 LEU A O 1
ATOM 680 N N . SER A 1 90 ? 20.679 -6.282 6.955 1.00 83.69 90 SER A N 1
ATOM 681 C CA . SER A 1 90 ? 21.007 -7.680 6.681 1.00 83.69 90 SER A CA 1
ATOM 682 C C . SER A 1 90 ? 20.915 -7.998 5.186 1.00 83.69 90 SER A C 1
ATOM 684 O O . SER A 1 90 ? 20.301 -7.286 4.386 1.00 83.69 90 SER A O 1
ATOM 686 N N . ARG A 1 91 ? 21.509 -9.120 4.786 1.00 83.31 91 ARG A N 1
ATOM 687 C CA . ARG A 1 91 ? 21.378 -9.631 3.420 1.00 83.31 91 ARG A CA 1
ATOM 688 C C . ARG A 1 91 ? 19.926 -9.995 3.106 1.00 83.31 91 ARG A C 1
ATOM 690 O O . ARG A 1 91 ? 19.464 -9.807 1.984 1.00 83.31 91 ARG A O 1
ATOM 697 N N . GLU A 1 92 ? 19.211 -10.507 4.097 1.00 85.31 92 GLU A N 1
ATOM 698 C CA . GLU A 1 92 ? 17.797 -10.850 4.023 1.00 85.31 92 GLU A CA 1
ATOM 699 C C . GLU A 1 92 ? 16.941 -9.601 3.772 1.00 85.31 92 GLU A C 1
ATOM 701 O O . GLU A 1 92 ? 16.025 -9.638 2.947 1.00 85.31 92 GLU A O 1
ATOM 706 N N . ASP A 1 93 ? 17.276 -8.478 4.410 1.00 85.69 93 ASP A N 1
ATOM 707 C CA . ASP A 1 93 ? 16.636 -7.184 4.156 1.00 85.69 93 ASP A CA 1
ATOM 708 C C . ASP A 1 93 ? 16.908 -6.702 2.728 1.00 85.69 93 ASP A C 1
ATOM 710 O O . ASP A 1 93 ? 15.978 -6.294 2.032 1.00 85.69 93 ASP A O 1
ATOM 714 N N . ALA A 1 94 ? 18.151 -6.824 2.248 1.00 88.44 94 ALA A N 1
ATOM 715 C CA . ALA A 1 94 ? 18.509 -6.476 0.875 1.00 88.44 94 ALA A CA 1
ATOM 716 C C . ALA A 1 94 ? 17.705 -7.289 -0.152 1.00 88.44 94 ALA A C 1
ATOM 718 O O . ALA A 1 94 ? 17.099 -6.719 -1.061 1.00 88.44 94 ALA A O 1
ATOM 719 N N . VAL A 1 95 ? 17.624 -8.614 0.026 1.00 89.62 95 VAL A N 1
ATOM 720 C CA . VAL A 1 95 ? 16.797 -9.494 -0.818 1.00 89.62 95 VAL A CA 1
ATOM 721 C C . VAL A 1 95 ? 15.326 -9.087 -0.746 1.00 89.62 95 VAL A C 1
ATOM 723 O O . VAL A 1 95 ? 14.657 -9.023 -1.778 1.00 89.62 95 VAL A O 1
ATOM 726 N N . THR A 1 96 ? 14.819 -8.775 0.446 1.00 89.56 96 THR A N 1
ATOM 727 C CA . THR A 1 96 ? 13.427 -8.354 0.651 1.00 89.56 96 THR A CA 1
ATOM 728 C C . THR A 1 96 ? 13.123 -7.056 -0.096 1.00 89.56 96 THR A C 1
ATOM 730 O O . THR A 1 96 ? 12.124 -6.966 -0.813 1.00 89.56 96 THR A O 1
ATOM 733 N N . TRP A 1 97 ? 13.987 -6.051 0.025 1.00 91.94 97 TRP A N 1
ATOM 734 C CA . TRP A 1 97 ? 13.775 -4.739 -0.582 1.00 91.94 97 TRP A CA 1
ATOM 735 C C . TRP A 1 97 ? 13.953 -4.763 -2.094 1.00 91.94 97 TRP A C 1
ATOM 737 O O . TRP A 1 97 ? 13.128 -4.189 -2.801 1.00 91.94 97 TRP A O 1
ATOM 747 N N . LEU A 1 98 ? 14.956 -5.482 -2.604 1.00 92.50 98 LEU A N 1
ATOM 748 C CA . LEU A 1 98 ? 15.138 -5.681 -4.043 1.00 92.50 98 LEU A CA 1
ATOM 749 C C . LEU A 1 98 ? 13.977 -6.483 -4.654 1.00 92.50 98 LEU A C 1
ATOM 751 O O . LEU A 1 98 ? 13.519 -6.167 -5.752 1.00 92.50 98 LEU A O 1
ATOM 755 N N . SER A 1 99 ? 13.434 -7.468 -3.928 1.00 92.62 99 SER A N 1
ATOM 756 C CA . SER A 1 99 ? 12.252 -8.222 -4.373 1.00 92.62 99 SER A CA 1
ATOM 757 C C . SER A 1 99 ? 11.024 -7.315 -4.445 1.00 92.62 99 SER A C 1
ATOM 759 O O . SER A 1 99 ? 10.284 -7.349 -5.429 1.00 92.62 99 SER A O 1
ATOM 761 N N . GLY A 1 100 ? 10.834 -6.459 -3.435 1.00 91.44 100 GLY A N 1
ATOM 762 C CA . GLY A 1 100 ? 9.779 -5.446 -3.419 1.00 91.44 100 GLY A CA 1
ATOM 763 C C . GLY A 1 100 ? 9.928 -4.412 -4.538 1.00 91.44 100 GLY A C 1
ATOM 764 O O . GLY A 1 100 ? 8.937 -4.052 -5.174 1.00 91.44 100 GLY A O 1
ATOM 765 N N . ALA A 1 101 ? 11.157 -3.985 -4.832 1.00 93.12 101 ALA A N 1
ATOM 766 C CA . ALA A 1 101 ? 11.473 -3.080 -5.934 1.00 93.12 101 ALA A CA 1
ATOM 767 C C . ALA A 1 101 ? 11.120 -3.700 -7.298 1.00 93.12 101 ALA A C 1
ATOM 769 O O . ALA A 1 101 ? 10.462 -3.058 -8.117 1.00 93.12 101 ALA A O 1
ATOM 770 N N . LEU A 1 102 ? 11.479 -4.969 -7.522 1.00 93.06 102 LEU A N 1
ATOM 771 C CA . LEU A 1 102 ? 11.131 -5.705 -8.742 1.00 93.06 102 LEU A CA 1
ATOM 772 C C . LEU A 1 102 ? 9.622 -5.908 -8.890 1.00 93.06 102 LEU A C 1
ATOM 774 O O . LEU A 1 102 ? 9.081 -5.706 -9.977 1.00 93.06 102 LEU A O 1
ATOM 778 N N . ALA A 1 103 ? 8.932 -6.271 -7.808 1.00 91.81 103 ALA A N 1
ATOM 779 C CA . ALA A 1 103 ? 7.478 -6.398 -7.809 1.00 91.81 103 ALA A CA 1
ATOM 780 C C . ALA A 1 103 ? 6.792 -5.056 -8.115 1.00 91.81 103 ALA A C 1
ATOM 782 O O . ALA A 1 103 ? 5.855 -5.012 -8.911 1.00 91.81 103 ALA A O 1
ATOM 783 N N . SER A 1 104 ? 7.293 -3.961 -7.540 1.00 91.62 104 SER A N 1
ATOM 784 C CA . SER A 1 104 ? 6.799 -2.602 -7.789 1.00 91.62 104 SER A CA 1
ATOM 785 C C . SER A 1 104 ? 7.005 -2.189 -9.246 1.00 91.62 104 SER A C 1
ATOM 787 O O . SER A 1 104 ? 6.081 -1.696 -9.887 1.00 91.62 104 SER A O 1
ATOM 789 N N . HIS A 1 105 ? 8.189 -2.453 -9.801 1.00 92.38 105 HIS A N 1
ATOM 790 C CA . HIS A 1 105 ? 8.485 -2.183 -11.204 1.00 92.38 105 HIS A CA 1
ATOM 791 C C . HIS A 1 105 ? 7.555 -2.964 -12.145 1.00 92.38 105 HIS A C 1
ATOM 793 O O . HIS A 1 105 ? 6.934 -2.366 -13.020 1.00 92.38 105 HIS A O 1
ATOM 799 N N . ARG A 1 106 ? 7.379 -4.274 -11.921 1.00 90.81 106 ARG A N 1
ATOM 800 C CA . ARG A 1 106 ? 6.454 -5.107 -12.711 1.00 90.81 106 ARG A CA 1
ATOM 801 C C . ARG A 1 106 ? 5.005 -4.636 -12.598 1.00 90.81 106 ARG A C 1
ATOM 803 O O . ARG A 1 106 ? 4.360 -4.465 -13.620 1.00 90.81 106 ARG A O 1
ATOM 810 N N . SER A 1 107 ? 4.542 -4.316 -11.389 1.00 89.56 107 SER A N 1
ATOM 811 C CA . SER A 1 107 ? 3.176 -3.815 -11.164 1.00 89.56 107 SER A CA 1
ATOM 812 C C . SER A 1 107 ? 2.905 -2.500 -11.901 1.00 89.56 107 SER A C 1
ATOM 814 O O . SER A 1 107 ? 1.802 -2.281 -12.395 1.00 89.56 107 SER A O 1
ATOM 816 N N . CYS A 1 108 ? 3.909 -1.622 -11.994 1.00 89.81 108 CYS A N 1
ATOM 817 C CA . CYS A 1 108 ? 3.828 -0.413 -12.813 1.00 89.81 108 CYS A CA 1
ATOM 818 C C . CYS A 1 108 ? 3.668 -0.759 -14.304 1.00 89.81 108 CYS A C 1
ATOM 820 O O . CYS A 1 108 ? 2.779 -0.222 -14.960 1.00 89.81 108 CYS A O 1
ATOM 822 N N . LEU A 1 109 ? 4.486 -1.675 -14.834 1.00 88.88 109 LEU A N 1
ATOM 823 C CA . LEU A 1 109 ? 4.390 -2.099 -16.236 1.00 88.88 109 LEU A CA 1
ATOM 824 C C . LEU A 1 109 ? 3.044 -2.763 -16.551 1.00 88.88 109 LEU A C 1
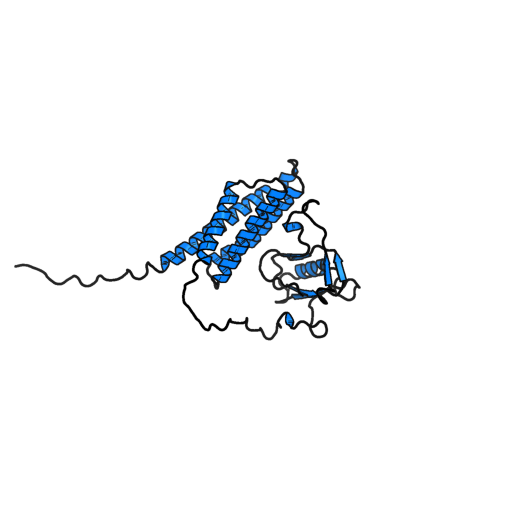ATOM 826 O O . LEU A 1 109 ? 2.454 -2.453 -17.584 1.00 88.88 109 LEU A O 1
ATOM 830 N N . ASP A 1 110 ? 2.541 -3.608 -15.650 1.00 87.06 110 ASP A N 1
ATOM 831 C CA . ASP A 1 110 ? 1.236 -4.258 -15.787 1.00 87.06 110 ASP A CA 1
ATOM 832 C C . ASP A 1 110 ? 0.112 -3.212 -15.853 1.00 87.06 110 ASP A C 1
ATOM 834 O O . ASP A 1 110 ? -0.699 -3.234 -16.779 1.00 87.06 110 ASP A O 1
ATOM 838 N N . GLY A 1 111 ? 0.114 -2.228 -14.942 1.00 84.44 111 GLY A N 1
ATOM 839 C CA . GLY A 1 111 ? -0.874 -1.144 -14.936 1.00 84.44 111 GLY A CA 1
ATOM 840 C C . GLY A 1 111 ? -0.842 -0.283 -16.205 1.00 84.44 111 GLY A C 1
ATOM 841 O O . GLY A 1 111 ? -1.888 0.104 -16.721 1.00 84.44 111 GLY A O 1
ATOM 842 N N . LEU A 1 112 ? 0.343 -0.010 -16.758 1.00 84.81 112 LEU A N 1
ATOM 843 C CA . LEU A 1 112 ? 0.463 0.688 -18.043 1.00 84.81 112 LEU A CA 1
ATOM 844 C C . LEU A 1 112 ? -0.062 -0.168 -19.205 1.00 84.81 112 LEU A C 1
ATOM 846 O O . LEU A 1 112 ? -0.805 0.335 -20.053 1.00 84.81 112 LEU A O 1
ATOM 850 N N . GLY A 1 113 ? 0.262 -1.464 -19.207 1.00 83.88 113 GLY A N 1
ATOM 851 C CA . GLY A 1 113 ? -0.204 -2.428 -20.202 1.00 83.88 113 GLY A CA 1
ATOM 852 C C . GLY A 1 113 ? -1.729 -2.557 -20.246 1.00 83.88 113 GLY A C 1
ATOM 853 O O . GLY A 1 113 ? -2.303 -2.572 -21.334 1.00 83.88 113 GLY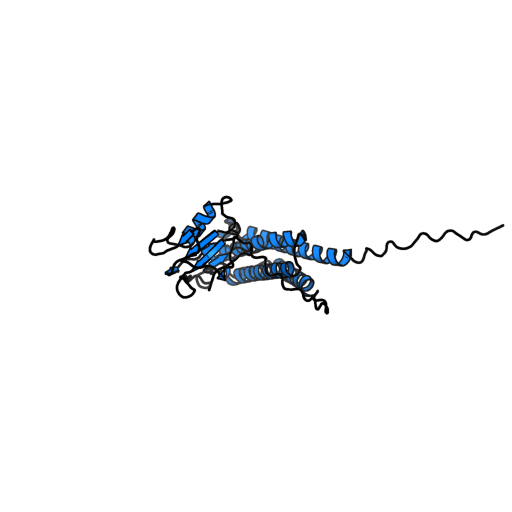 A O 1
ATOM 854 N N . GLU A 1 114 ? -2.400 -2.547 -19.087 1.00 81.44 114 GLU A N 1
ATOM 855 C CA . GLU A 1 114 ? -3.872 -2.543 -18.970 1.00 81.44 114 GLU A CA 1
ATOM 856 C C . GLU A 1 114 ? -4.537 -1.371 -19.706 1.00 81.44 114 GLU A C 1
ATOM 858 O O . GLU A 1 114 ? -5.693 -1.470 -20.118 1.00 81.44 114 GLU A O 1
ATOM 863 N N . LYS A 1 115 ? -3.821 -0.254 -19.870 1.00 79.06 115 LYS A N 1
ATOM 864 C CA . LYS A 1 115 ? -4.321 0.970 -20.512 1.00 79.06 115 LYS A CA 1
ATOM 865 C C . LYS A 1 115 ? -3.774 1.175 -21.921 1.00 79.06 115 LYS A C 1
ATOM 867 O O . LYS A 1 115 ? -3.956 2.243 -22.497 1.00 79.06 115 LYS A O 1
ATOM 872 N N . GLY A 1 116 ? -3.094 0.168 -22.475 1.00 73.62 116 GLY A N 1
ATOM 873 C CA . GLY A 1 116 ? -2.453 0.261 -23.786 1.00 73.62 116 GLY A CA 1
ATOM 874 C C . GLY A 1 116 ? -1.316 1.285 -23.832 1.00 73.62 116 GLY A C 1
ATOM 875 O O . GLY A 1 116 ? -0.937 1.724 -24.917 1.00 73.62 116 GLY A O 1
ATOM 876 N N . LEU A 1 117 ? -0.779 1.682 -22.673 1.00 70.62 117 LEU A N 1
ATOM 877 C CA . LEU A 1 117 ? 0.345 2.601 -22.587 1.00 70.62 117 LEU A CA 1
ATOM 878 C C . LEU A 1 117 ? 1.650 1.818 -22.655 1.00 70.62 117 LEU A C 1
ATOM 880 O O . LEU A 1 117 ? 1.925 0.944 -21.835 1.00 70.62 117 LEU A O 1
ATOM 884 N N . GLY A 1 118 ? 2.474 2.159 -23.638 1.00 62.16 118 GLY A N 1
ATOM 885 C CA . GLY A 1 118 ? 3.846 1.688 -23.711 1.00 62.16 118 GLY A CA 1
ATOM 886 C C . GLY A 1 118 ? 4.754 2.592 -22.888 1.00 62.16 118 GLY A C 1
ATOM 887 O O . GLY A 1 118 ? 4.845 3.790 -23.147 1.00 62.16 118 GLY A O 1
ATOM 888 N N . PHE A 1 119 ? 5.469 2.012 -21.928 1.00 61.19 119 PHE A N 1
ATOM 889 C CA . PHE A 1 119 ? 6.734 2.583 -21.470 1.00 61.19 119 PHE A CA 1
ATOM 890 C C . PHE A 1 119 ? 7.693 2.637 -22.669 1.00 61.19 119 PHE A C 1
ATOM 892 O O . PHE A 1 119 ? 7.601 1.778 -23.553 1.00 61.19 119 PHE A O 1
ATOM 899 N N . GLU A 1 120 ? 8.653 3.564 -22.712 1.00 62.28 120 GLU A N 1
ATOM 900 C CA . GLU A 1 120 ? 9.779 3.373 -23.633 1.00 62.28 120 GLU A CA 1
ATOM 901 C C . GLU A 1 120 ? 10.424 2.018 -23.304 1.00 62.28 120 GLU A C 1
ATOM 903 O O . GLU A 1 120 ? 11.005 1.843 -22.232 1.00 62.28 120 GLU A O 1
ATOM 908 N N . ALA A 1 121 ? 10.273 1.036 -24.200 1.00 57.69 121 ALA A N 1
ATOM 909 C CA . ALA A 1 121 ? 10.565 -0.374 -23.923 1.00 57.69 121 ALA A CA 1
ATOM 910 C C . ALA A 1 121 ? 11.984 -0.592 -23.371 1.00 57.69 121 ALA A C 1
ATOM 912 O O . ALA A 1 121 ? 12.204 -1.467 -22.535 1.00 57.69 121 ALA A O 1
ATOM 913 N N . HIS A 1 122 ? 12.925 0.261 -23.781 1.00 58.19 122 HIS A N 1
ATOM 914 C CA . HIS A 1 122 ? 14.303 0.262 -23.307 1.00 58.19 122 HIS A CA 1
ATOM 915 C C . HIS A 1 122 ? 14.437 0.597 -21.814 1.00 58.19 122 HIS A C 1
ATOM 917 O O . HIS A 1 122 ? 15.174 -0.086 -21.109 1.00 58.19 122 HIS A O 1
ATOM 923 N N . VAL A 1 123 ? 13.710 1.590 -21.291 1.00 67.00 123 VAL A N 1
ATOM 924 C CA . VAL A 1 123 ? 13.820 1.987 -19.875 1.00 67.00 123 VAL A CA 1
ATOM 925 C C . VAL A 1 123 ? 13.207 0.911 -18.961 1.00 67.00 123 VAL A C 1
ATOM 927 O O . VAL A 1 123 ? 13.758 0.611 -17.902 1.00 67.00 123 VAL A O 1
ATOM 930 N N . ALA A 1 124 ? 12.122 0.260 -19.399 1.00 66.25 124 ALA A N 1
ATOM 931 C CA . ALA A 1 124 ? 11.476 -0.833 -18.664 1.00 66.25 124 ALA A CA 1
ATOM 932 C C . ALA A 1 124 ? 12.336 -2.108 -18.620 1.00 66.25 124 ALA A C 1
ATOM 934 O O . ALA A 1 124 ? 12.545 -2.699 -17.561 1.00 66.25 124 ALA A O 1
ATOM 935 N N . GLN A 1 125 ? 12.861 -2.536 -19.770 1.00 68.25 125 GLN A N 1
ATOM 936 C CA . GLN A 1 125 ? 13.647 -3.770 -19.860 1.00 68.25 125 GLN A CA 1
ATOM 937 C C . GLN A 1 125 ? 14.973 -3.656 -19.103 1.00 68.25 125 GLN A C 1
ATOM 939 O O . GLN A 1 125 ? 15.361 -4.592 -18.402 1.00 68.25 125 GLN A O 1
ATOM 944 N N . ASN A 1 126 ? 15.620 -2.488 -19.167 1.00 83.12 126 ASN A N 1
ATOM 945 C CA . ASN A 1 126 ? 16.879 -2.248 -18.471 1.00 83.12 126 ASN A CA 1
ATOM 946 C C . ASN A 1 126 ? 16.712 -2.332 -16.945 1.00 83.12 126 ASN A C 1
ATOM 948 O O . ASN A 1 126 ? 17.523 -2.968 -16.276 1.00 83.12 126 ASN A O 1
ATOM 952 N N . LEU A 1 127 ? 15.647 -1.747 -16.381 1.00 89.94 127 LEU A N 1
ATOM 953 C CA . LEU A 1 127 ? 15.411 -1.786 -14.933 1.00 89.94 127 LEU A CA 1
ATOM 954 C C . LEU A 1 127 ? 15.026 -3.185 -14.435 1.00 89.94 127 LEU A C 1
ATOM 956 O O . LEU A 1 127 ? 15.526 -3.623 -13.398 1.00 89.94 127 LEU A O 1
ATOM 960 N N . SER A 1 128 ? 14.199 -3.915 -15.187 1.00 91.12 128 SER A N 1
ATOM 961 C CA . SER A 1 128 ? 13.876 -5.313 -14.876 1.00 91.12 128 SER A CA 1
ATOM 962 C C . SER A 1 128 ? 15.127 -6.195 -14.798 1.00 91.12 128 SER A C 1
ATOM 964 O O . SER A 1 128 ? 15.238 -7.010 -13.879 1.00 91.12 128 SER A O 1
ATOM 966 N N . LEU A 1 129 ? 16.072 -6.018 -15.730 1.00 89.19 129 LEU A N 1
ATOM 967 C CA . LEU A 1 129 ? 17.335 -6.757 -15.744 1.00 89.19 129 LEU A CA 1
ATOM 968 C C . LEU A 1 129 ? 18.222 -6.380 -14.550 1.00 89.19 129 LEU A C 1
ATOM 970 O O . LEU A 1 129 ? 18.622 -7.269 -13.803 1.00 89.19 129 LEU A O 1
ATOM 974 N N . MET A 1 130 ? 18.444 -5.081 -14.315 1.00 90.31 130 MET A N 1
ATOM 975 C CA . MET A 1 130 ? 19.253 -4.589 -13.188 1.00 90.31 130 MET A CA 1
ATOM 976 C C . MET A 1 130 ? 18.747 -5.114 -11.837 1.00 90.31 130 MET A C 1
ATOM 978 O O . MET A 1 130 ? 19.525 -5.571 -11.002 1.00 90.31 130 MET A O 1
ATOM 982 N N . LEU A 1 131 ? 17.427 -5.093 -11.625 1.00 92.69 131 LEU A N 1
ATOM 983 C CA . LEU A 1 131 ? 16.804 -5.625 -10.410 1.00 92.69 131 LEU A CA 1
ATOM 984 C C . LEU A 1 131 ? 16.979 -7.146 -10.284 1.00 92.69 131 LEU A C 1
ATOM 986 O O . LEU A 1 131 ? 17.203 -7.648 -9.182 1.00 92.69 131 LEU A O 1
ATOM 990 N N . GLY A 1 132 ? 16.895 -7.880 -11.397 1.00 91.38 132 GLY A N 1
ATOM 991 C CA . GLY A 1 132 ? 17.135 -9.323 -11.436 1.00 91.38 132 GLY A CA 1
ATOM 992 C C . GLY A 1 132 ? 18.583 -9.698 -11.110 1.00 91.38 132 GLY A C 1
ATOM 993 O O . GLY A 1 132 ? 18.816 -10.618 -10.328 1.00 91.38 132 GLY A O 1
ATOM 994 N N . GLU A 1 133 ? 19.551 -8.961 -11.654 1.00 89.75 133 GLU A N 1
ATOM 995 C CA . GLU A 1 133 ? 20.980 -9.150 -11.378 1.00 89.75 133 GLU A CA 1
ATOM 996 C C . GLU A 1 133 ? 21.319 -8.837 -9.918 1.00 89.75 133 GLU A C 1
ATOM 998 O O . GLU A 1 133 ? 21.973 -9.641 -9.251 1.00 89.75 133 GLU A O 1
ATOM 1003 N N . ALA A 1 134 ? 20.795 -7.730 -9.382 1.00 89.81 134 ALA A N 1
ATOM 1004 C CA . ALA A 1 134 ? 20.940 -7.392 -7.970 1.00 89.81 134 ALA A CA 1
ATOM 1005 C C . ALA A 1 134 ? 20.381 -8.503 -7.067 1.00 89.81 134 ALA A C 1
ATOM 1007 O O . ALA A 1 134 ? 21.048 -8.955 -6.138 1.00 89.81 134 ALA A O 1
ATOM 1008 N N . LEU A 1 135 ? 19.189 -9.021 -7.371 1.00 90.44 135 LEU A N 1
ATOM 1009 C CA . LEU A 1 135 ? 18.617 -10.147 -6.631 1.00 90.44 135 LEU A CA 1
ATOM 1010 C C . LEU A 1 135 ? 19.458 -11.416 -6.731 1.00 90.44 135 LEU A C 1
ATOM 1012 O O . LEU A 1 135 ? 19.583 -12.126 -5.737 1.00 90.44 135 LEU A O 1
ATOM 1016 N N .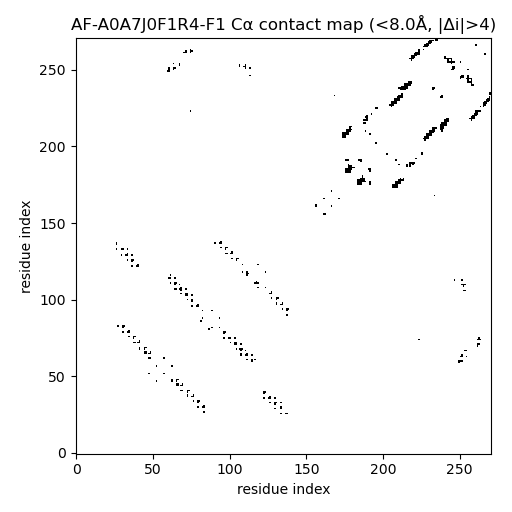 ALA A 1 136 ? 20.045 -11.714 -7.890 1.00 89.12 136 ALA A N 1
ATOM 1017 C CA . ALA A 1 136 ? 20.925 -12.867 -8.040 1.00 89.12 136 ALA A CA 1
ATOM 1018 C C . ALA A 1 136 ? 22.185 -12.724 -7.173 1.00 89.12 136 ALA A C 1
ATOM 1020 O O . ALA A 1 136 ? 22.574 -13.675 -6.495 1.00 89.12 136 ALA A O 1
ATOM 1021 N N . LEU A 1 137 ? 22.781 -11.533 -7.120 1.00 85.88 137 LEU A N 1
ATOM 1022 C CA . LEU A 1 137 ? 23.963 -11.255 -6.301 1.00 85.88 137 LEU A CA 1
ATOM 1023 C C . LEU A 1 137 ? 23.665 -11.387 -4.804 1.00 85.88 137 LEU A C 1
ATOM 1025 O O . LEU A 1 137 ? 24.326 -12.155 -4.097 1.00 85.88 137 LEU A O 1
ATOM 1029 N N . TYR A 1 138 ? 22.611 -10.722 -4.330 1.00 84.81 138 TYR A N 1
ATOM 1030 C CA . TYR A 1 138 ? 22.199 -10.803 -2.931 1.00 84.81 138 TYR A CA 1
ATOM 1031 C C . TYR A 1 138 ? 21.552 -12.153 -2.590 1.00 84.81 138 TYR A C 1
ATOM 1033 O O . TYR A 1 138 ? 21.601 -12.573 -1.441 1.00 84.81 138 TYR A O 1
ATOM 1041 N N . GLY A 1 139 ? 21.015 -12.901 -3.554 1.00 81.81 139 GLY A N 1
ATOM 1042 C CA . GLY A 1 139 ? 20.372 -14.207 -3.365 1.00 81.81 139 GLY A CA 1
ATOM 1043 C C . GLY A 1 139 ? 21.320 -15.414 -3.414 1.00 81.81 139 GLY A C 1
ATOM 1044 O O . GLY A 1 139 ? 21.075 -16.402 -2.723 1.00 81.81 139 GLY A O 1
ATOM 1045 N N . SER A 1 140 ? 22.447 -15.323 -4.130 1.00 69.50 140 SER A N 1
ATOM 1046 C CA . SER A 1 140 ? 23.344 -16.461 -4.422 1.00 69.50 140 SER A CA 1
ATOM 1047 C C . SER A 1 140 ? 24.397 -16.776 -3.341 1.00 69.50 140 SER A C 1
ATOM 1049 O O . SER A 1 140 ? 24.894 -17.896 -3.267 1.00 69.50 140 SER A O 1
ATOM 1051 N N . LYS A 1 141 ? 24.706 -15.856 -2.417 1.00 57.97 141 LYS A N 1
ATOM 1052 C CA . LYS A 1 141 ? 25.644 -16.095 -1.292 1.00 57.97 141 LYS A CA 1
ATOM 1053 C C . LYS A 1 141 ? 25.108 -17.047 -0.195 1.00 57.97 141 LYS A C 1
ATOM 1055 O O . LYS A 1 141 ? 25.389 -16.851 0.984 1.00 57.97 141 LYS A O 1
ATOM 1060 N N . THR A 1 142 ? 24.310 -18.069 -0.512 1.00 51.47 142 THR A N 1
ATOM 1061 C CA . THR A 1 142 ? 24.098 -19.196 0.415 1.00 51.47 142 THR A CA 1
ATOM 1062 C C . THR A 1 142 ? 25.377 -20.027 0.447 1.00 51.47 142 THR A C 1
ATOM 1064 O O . THR A 1 142 ? 25.572 -20.952 -0.337 1.00 51.47 142 THR A O 1
ATOM 1067 N N . SER A 1 143 ? 26.296 -19.679 1.350 1.00 48.28 143 SER A N 1
ATOM 1068 C CA . SER A 1 143 ? 27.415 -20.561 1.648 1.00 48.28 143 SER A CA 1
ATOM 1069 C C . SER A 1 143 ? 26.862 -21.900 2.142 1.00 48.28 143 SER A C 1
ATOM 1071 O O . SER A 1 143 ? 26.146 -22.008 3.139 1.00 48.28 143 SER A O 1
ATOM 1073 N N . LEU A 1 144 ? 27.197 -22.951 1.404 1.00 53.72 144 LEU A N 1
ATOM 1074 C CA . LEU A 1 144 ? 27.214 -24.306 1.918 1.00 53.72 144 LEU A CA 1
ATOM 1075 C C . LEU A 1 144 ? 28.097 -24.303 3.179 1.00 53.72 144 LEU A C 1
ATOM 1077 O O . LEU A 1 144 ? 29.314 -24.192 3.079 1.00 53.72 144 LEU A O 1
ATOM 1081 N N . GLY A 1 145 ? 27.485 -24.405 4.361 1.00 51.91 145 GLY A N 1
ATOM 1082 C CA . GLY A 1 145 ? 28.195 -24.696 5.610 1.00 51.91 145 GLY A CA 1
ATOM 1083 C C . GLY A 1 145 ? 28.253 -23.572 6.648 1.00 51.91 145 GLY A C 1
ATOM 1084 O O . GLY A 1 145 ? 29.314 -23.017 6.918 1.00 51.91 145 GLY A O 1
ATOM 1085 N N . HIS A 1 146 ? 27.150 -23.373 7.370 1.00 42.28 146 HIS A N 1
ATOM 1086 C CA . HIS A 1 146 ? 27.205 -23.145 8.815 1.00 42.28 146 HIS A CA 1
ATOM 1087 C C . HIS A 1 146 ? 25.967 -23.768 9.464 1.00 42.28 146 HIS A C 1
ATOM 1089 O O . HIS A 1 146 ? 24.856 -23.266 9.338 1.00 42.28 146 HIS A O 1
ATOM 1095 N N . LYS A 1 147 ? 26.150 -24.886 10.178 1.00 50.34 147 LYS A N 1
ATOM 1096 C CA . LYS A 1 147 ? 25.229 -25.256 11.258 1.00 50.34 147 LYS A CA 1
ATOM 1097 C C . LYS A 1 147 ? 25.554 -24.341 12.441 1.00 50.34 147 LYS A C 1
ATOM 1099 O O . LYS A 1 147 ? 26.202 -24.785 13.386 1.00 50.34 147 LYS A O 1
ATOM 1104 N N . SER A 1 148 ? 25.167 -23.067 12.390 1.00 45.84 148 SER A N 1
ATOM 1105 C CA . SER A 1 148 ? 25.053 -22.302 13.627 1.00 45.84 148 SER A CA 1
ATOM 1106 C C . SER A 1 148 ? 23.748 -22.735 14.290 1.00 45.84 148 SER A C 1
ATOM 1108 O O . SER A 1 148 ? 22.665 -22.653 13.717 1.00 45.84 148 SER A O 1
ATOM 1110 N N . ASN A 1 149 ? 23.843 -23.224 15.526 1.00 48.31 149 ASN A N 1
ATOM 1111 C CA . ASN A 1 149 ? 22.723 -23.206 16.464 1.00 48.31 149 ASN A CA 1
ATOM 1112 C C . ASN A 1 149 ? 22.427 -21.741 16.833 1.00 48.31 149 ASN A C 1
ATOM 1114 O O . ASN A 1 149 ? 22.514 -21.347 17.997 1.00 48.31 149 ASN A O 1
ATOM 1118 N N . GLU A 1 150 ? 22.122 -20.905 15.845 1.00 46.09 150 GLU A N 1
ATOM 1119 C CA . GLU A 1 150 ? 21.601 -19.574 16.079 1.00 46.09 150 GLU A CA 1
ATOM 1120 C C . GLU A 1 150 ? 20.138 -19.741 16.423 1.00 46.09 150 GLU A C 1
ATOM 1122 O O . GLU A 1 150 ? 19.262 -19.931 15.580 1.00 46.09 150 GLU A O 1
ATOM 1127 N N . ARG A 1 151 ? 19.892 -19.722 17.732 1.00 45.81 151 ARG A N 1
ATOM 1128 C CA . ARG A 1 151 ? 18.583 -19.416 18.281 1.00 45.81 151 ARG A CA 1
ATOM 1129 C C . ARG A 1 151 ? 18.109 -18.163 17.567 1.00 45.81 151 ARG A C 1
ATOM 1131 O O . ARG A 1 151 ? 18.599 -17.077 17.861 1.00 45.81 151 ARG A O 1
ATOM 1138 N N . GLN A 1 152 ? 17.188 -18.359 16.631 1.00 46.47 152 GLN A N 1
ATOM 1139 C CA . GLN A 1 152 ? 16.421 -17.323 15.972 1.00 46.47 152 GLN A CA 1
ATOM 1140 C C . GLN A 1 152 ? 16.112 -16.257 17.016 1.00 46.47 152 GLN A C 1
ATOM 1142 O O . GLN A 1 152 ? 15.416 -16.531 18.003 1.00 46.47 152 GLN A O 1
ATOM 1147 N N . MET A 1 153 ? 16.732 -15.086 16.866 1.00 45.56 153 MET A N 1
ATOM 1148 C CA . MET A 1 153 ? 16.522 -13.968 17.768 1.00 45.56 153 MET A CA 1
ATOM 1149 C C . MET A 1 153 ? 15.078 -13.534 17.553 1.00 45.56 153 MET A C 1
ATOM 1151 O O . MET A 1 153 ? 14.762 -12.731 16.681 1.00 45.56 153 MET A O 1
ATOM 1155 N N . ARG A 1 154 ? 14.171 -14.145 18.327 1.00 48.47 154 ARG A N 1
ATOM 1156 C CA . ARG A 1 154 ? 12.818 -13.640 18.516 1.00 48.47 154 ARG A CA 1
ATOM 1157 C C . ARG A 1 154 ? 12.981 -12.160 18.849 1.00 48.47 154 ARG A C 1
ATOM 1159 O O . ARG A 1 154 ? 13.771 -11.863 19.755 1.00 48.47 154 ARG A O 1
ATOM 1166 N N . PRO A 1 155 ? 12.290 -11.247 18.147 1.00 47.16 155 PRO A N 1
ATOM 1167 C CA . PRO A 1 155 ? 12.340 -9.838 18.492 1.00 47.16 155 PRO A CA 1
ATOM 1168 C C . PRO A 1 155 ? 12.059 -9.726 19.989 1.00 47.16 155 PRO A C 1
ATOM 1170 O O . PRO A 1 155 ? 11.064 -10.270 20.479 1.00 47.16 155 PRO A O 1
ATOM 1173 N N . LYS A 1 156 ? 13.002 -9.134 20.734 1.00 43.84 156 LYS A N 1
ATOM 1174 C CA . LYS A 1 156 ? 12.844 -8.938 22.174 1.00 43.84 156 LYS A CA 1
ATOM 1175 C C . LYS A 1 156 ? 11.552 -8.156 22.357 1.00 43.84 156 LYS A C 1
ATOM 1177 O O . LYS A 1 156 ? 11.453 -7.016 21.914 1.00 43.84 156 LYS A O 1
ATOM 1182 N N . SER A 1 157 ? 10.564 -8.818 22.957 1.00 47.06 157 SER A N 1
ATOM 1183 C CA . SER A 1 157 ? 9.288 -8.230 23.340 1.00 47.06 157 SER A CA 1
ATOM 1184 C C . SER A 1 157 ? 9.590 -6.983 24.155 1.00 47.06 157 SER A C 1
ATOM 1186 O O . SER A 1 157 ? 10.045 -7.088 25.295 1.00 47.06 157 SER A O 1
ATOM 1188 N N . ASN A 1 158 ? 9.386 -5.808 23.566 1.00 47.69 158 ASN A N 1
ATOM 1189 C CA . ASN A 1 158 ? 9.429 -4.574 24.325 1.00 47.69 158 ASN A CA 1
ATOM 1190 C C . ASN A 1 158 ? 8.298 -4.684 25.356 1.00 47.69 158 ASN A C 1
ATOM 1192 O O . ASN A 1 158 ? 7.163 -4.991 24.984 1.00 47.69 158 ASN A O 1
ATOM 1196 N N . GLN A 1 159 ? 8.606 -4.530 26.645 1.00 48.91 159 GLN A N 1
ATOM 1197 C CA . GLN A 1 159 ? 7.690 -4.890 27.740 1.00 48.91 159 GLN A CA 1
ATOM 1198 C C . GLN A 1 159 ? 6.391 -4.066 27.780 1.00 48.91 159 GLN A C 1
ATOM 1200 O O . GLN A 1 159 ? 5.488 -4.393 28.539 1.00 48.91 159 GLN A O 1
ATOM 1205 N N . ASN A 1 160 ? 6.261 -3.067 26.903 1.00 50.06 160 ASN A N 1
ATOM 1206 C CA . ASN A 1 160 ? 5.105 -2.178 26.831 1.00 50.06 160 ASN A CA 1
ATOM 1207 C C . ASN A 1 160 ? 4.265 -2.360 25.553 1.00 50.06 160 ASN A C 1
ATOM 1209 O O . ASN A 1 160 ? 3.248 -1.698 25.392 1.00 50.06 160 ASN A O 1
ATOM 1213 N N . GLY A 1 161 ? 4.670 -3.238 24.630 1.00 52.06 161 GLY A N 1
ATOM 1214 C CA . GLY A 1 161 ? 3.979 -3.442 23.358 1.00 52.06 161 GLY A CA 1
ATOM 1215 C C . GLY A 1 161 ? 3.776 -4.921 23.098 1.00 52.06 161 GLY A C 1
ATOM 1216 O O . GLY A 1 161 ? 4.558 -5.509 22.353 1.00 52.06 161 GLY A O 1
ATOM 1217 N N . GLY A 1 162 ? 2.747 -5.502 23.720 1.00 55.81 162 GLY A N 1
ATOM 1218 C CA . GLY A 1 162 ? 2.374 -6.907 23.555 1.00 55.81 162 GLY A CA 1
ATOM 1219 C C . GLY A 1 162 ? 2.360 -7.361 22.090 1.00 55.81 162 GLY A C 1
ATOM 1220 O O . GLY A 1 162 ? 2.203 -6.562 21.159 1.00 55.81 162 GLY A O 1
ATOM 1221 N N . LEU A 1 163 ? 2.575 -8.662 21.886 1.00 59.12 163 LEU A N 1
ATOM 1222 C CA . LEU A 1 163 ? 2.457 -9.294 20.573 1.00 59.12 163 LEU A CA 1
ATOM 1223 C C . LEU A 1 163 ? 1.037 -9.086 20.029 1.00 59.12 163 LEU A C 1
ATOM 1225 O O . LEU A 1 163 ? 0.085 -9.016 20.793 1.00 59.12 163 LEU A O 1
ATOM 1229 N N . LEU A 1 164 ? 0.870 -9.072 18.707 1.00 60.31 164 LEU A N 1
ATOM 1230 C CA . LEU A 1 164 ? -0.457 -8.990 18.068 1.00 60.31 164 LEU A CA 1
ATOM 1231 C C . LEU A 1 164 ? -1.449 -10.021 18.631 1.00 60.31 164 LEU A C 1
ATOM 1233 O O . LEU A 1 164 ? -2.628 -9.738 18.798 1.00 60.31 164 LEU A O 1
ATOM 1237 N N . ALA A 1 165 ? -0.935 -11.202 18.980 1.00 61.88 165 ALA A N 1
ATOM 1238 C CA . ALA A 1 165 ? -1.690 -12.297 19.575 1.00 61.88 165 ALA A CA 1
ATOM 1239 C C . ALA A 1 165 ? -2.216 -12.016 20.999 1.00 61.88 165 ALA A C 1
ATOM 1241 O O . ALA A 1 165 ? -2.993 -12.814 21.510 1.00 61.88 165 ALA A O 1
ATOM 1242 N N . SER A 1 166 ? -1.788 -10.933 21.658 1.00 70.62 166 SER A N 1
ATOM 1243 C CA . SER A 1 166 ? -2.251 -10.560 23.000 1.00 70.62 166 SER A CA 1
ATOM 1244 C C . SER A 1 166 ? -3.342 -9.490 22.999 1.00 70.62 166 SER A C 1
ATOM 1246 O O . SER A 1 166 ? -3.735 -9.055 24.080 1.00 70.62 166 SER A O 1
ATOM 1248 N N . TRP A 1 167 ? -3.806 -9.024 21.832 1.00 77.62 167 TRP A N 1
ATOM 1249 C CA . TRP A 1 167 ? -4.937 -8.101 21.787 1.00 77.62 167 TRP A CA 1
ATOM 1250 C C . TRP A 1 167 ? -6.199 -8.780 22.321 1.00 77.62 167 TRP A C 1
ATOM 1252 O O . TRP A 1 167 ? -6.566 -9.869 21.881 1.00 77.62 167 TRP A O 1
ATOM 1262 N N . ASN A 1 168 ? -6.890 -8.106 23.235 1.00 78.88 168 ASN A N 1
ATOM 1263 C CA . ASN A 1 168 ? -8.197 -8.514 23.717 1.00 78.88 168 ASN A CA 1
ATOM 1264 C C . ASN A 1 168 ? -9.083 -7.266 23.842 1.00 78.88 168 ASN A C 1
ATOM 1266 O O . ASN A 1 168 ? -8.750 -6.385 24.634 1.00 78.88 168 ASN A O 1
ATOM 1270 N N . PRO A 1 169 ? -10.222 -7.184 23.131 1.00 77.31 169 PRO A N 1
ATOM 1271 C CA . PRO A 1 169 ? -11.088 -6.004 23.166 1.00 77.31 169 PRO A CA 1
ATOM 1272 C C . PRO A 1 169 ? -11.629 -5.668 24.569 1.00 77.31 169 PRO A C 1
ATOM 1274 O O . PRO A 1 169 ? -12.054 -4.540 24.793 1.00 77.31 169 PRO A O 1
ATOM 1277 N N . ALA A 1 170 ? -11.606 -6.609 25.522 1.00 79.25 170 ALA A N 1
ATOM 1278 C CA . ALA A 1 170 ? -12.028 -6.373 26.903 1.00 79.25 170 ALA A CA 1
ATOM 1279 C C . ALA A 1 170 ? -10.937 -5.767 27.806 1.00 79.25 170 ALA A C 1
ATOM 1281 O O . ALA A 1 170 ? -11.265 -5.198 28.844 1.00 79.25 170 ALA A O 1
ATOM 1282 N N . THR A 1 171 ? -9.654 -5.924 27.465 1.00 82.12 171 THR A N 1
ATOM 1283 C CA . THR A 1 171 ? -8.531 -5.538 28.347 1.00 82.12 171 THR A CA 1
ATOM 1284 C C . THR A 1 171 ? -7.480 -4.665 27.672 1.00 82.12 171 THR A C 1
ATOM 1286 O O . THR A 1 171 ? -6.615 -4.123 28.351 1.00 82.12 171 THR A O 1
ATOM 1289 N N . SER A 1 172 ? -7.494 -4.573 26.345 1.00 85.56 172 SER A N 1
ATOM 1290 C CA . SER A 1 172 ? -6.575 -3.748 25.570 1.00 85.56 172 SER A CA 1
ATOM 1291 C C . SER A 1 172 ? -7.196 -2.386 25.281 1.00 85.56 172 SER A C 1
ATOM 1293 O O . SER A 1 172 ? -8.372 -2.291 24.937 1.00 85.56 172 SER A O 1
ATOM 1295 N N . GLU A 1 173 ? -6.391 -1.333 25.385 1.00 85.31 173 GLU A N 1
ATOM 1296 C CA . GLU A 1 173 ? -6.810 0.026 25.046 1.00 85.31 173 GLU A CA 1
ATOM 1297 C C . GLU A 1 173 ? -6.493 0.327 23.576 1.00 85.31 173 GLU A C 1
ATOM 1299 O O . GLU A 1 173 ? -5.390 0.059 23.094 1.00 85.31 173 GLU A O 1
ATOM 1304 N N . ALA A 1 174 ? -7.483 0.858 22.855 1.00 90.19 174 ALA A N 1
ATOM 1305 C CA . ALA A 1 174 ? -7.312 1.382 21.504 1.00 90.19 174 ALA A CA 1
ATOM 1306 C C . ALA A 1 174 ? -7.116 2.899 21.561 1.00 90.19 174 ALA A C 1
ATOM 1308 O O . ALA A 1 174 ? -7.794 3.576 22.333 1.00 90.19 174 ALA A O 1
ATOM 1309 N N . ASP A 1 175 ? -6.271 3.440 20.686 1.00 90.62 175 ASP A N 1
ATOM 1310 C CA . ASP A 1 175 ? -6.144 4.890 20.521 1.00 90.62 175 ASP A CA 1
ATOM 1311 C C . ASP A 1 175 ? -7.360 5.472 19.793 1.00 90.62 175 ASP A C 1
ATOM 1313 O O . ASP A 1 175 ? -7.839 6.552 20.134 1.00 90.62 175 ASP A O 1
ATOM 1317 N N . LEU A 1 176 ? -7.860 4.755 18.777 1.00 93.06 176 LEU A N 1
ATOM 1318 C CA . LEU A 1 176 ? -9.037 5.130 17.997 1.00 93.06 176 LEU A CA 1
ATOM 1319 C C . LEU A 1 176 ? -9.981 3.932 17.844 1.00 93.06 176 LEU A C 1
ATOM 1321 O O . LEU A 1 176 ? -9.552 2.831 17.504 1.00 93.06 176 LEU A O 1
ATOM 1325 N N . VAL A 1 177 ? -11.280 4.164 18.016 1.00 95.38 177 VAL A N 1
ATOM 1326 C CA . VAL A 1 177 ? -12.339 3.168 17.827 1.00 95.38 177 VAL A CA 1
ATOM 1327 C C . VAL A 1 177 ? -13.225 3.562 16.650 1.00 95.38 177 VAL A C 1
ATOM 1329 O O . VAL A 1 177 ? -13.757 4.672 16.596 1.00 95.38 177 VAL A O 1
ATOM 1332 N N . VAL A 1 178 ? -13.424 2.635 15.720 1.00 97.00 178 VAL A N 1
ATOM 1333 C CA . VAL A 1 178 ? -14.320 2.767 14.571 1.00 97.00 178 VAL A CA 1
ATOM 1334 C C . VAL A 1 178 ? -15.524 1.862 14.786 1.00 97.00 178 VAL A C 1
ATOM 1336 O O . VAL A 1 178 ? -15.373 0.651 14.930 1.00 97.00 178 VAL A O 1
ATOM 1339 N N . ALA A 1 179 ? -16.727 2.430 14.773 1.00 97.06 179 ALA A N 1
ATOM 1340 C CA . ALA A 1 179 ? -17.960 1.678 14.957 1.00 97.06 179 ALA A CA 1
ATOM 1341 C C . ALA A 1 179 ? -19.105 2.273 14.130 1.00 97.06 179 ALA A C 1
ATOM 1343 O O . ALA A 1 179 ? -19.468 3.441 14.287 1.00 97.06 179 ALA A O 1
ATOM 1344 N N . LYS A 1 180 ? -19.705 1.456 13.257 1.00 92.88 180 LYS A N 1
ATOM 1345 C CA . LYS A 1 180 ? -20.808 1.895 12.384 1.00 92.88 180 LYS A CA 1
ATOM 1346 C C . LYS A 1 180 ? -22.054 2.338 13.145 1.00 92.88 180 LYS A C 1
ATOM 1348 O O . LYS A 1 180 ? -22.768 3.225 12.683 1.00 92.88 180 LYS A O 1
ATOM 1353 N N . ASP A 1 181 ? -22.299 1.728 14.298 1.00 92.88 181 ASP A N 1
ATOM 1354 C CA . ASP A 1 181 ? -23.414 2.040 15.194 1.00 92.88 181 ASP A CA 1
ATOM 1355 C C . ASP A 1 181 ? -23.246 3.386 15.928 1.00 92.88 181 ASP A C 1
ATOM 1357 O O . ASP A 1 181 ? -24.175 3.850 16.584 1.00 92.88 181 ASP A O 1
ATOM 1361 N N . GLY A 1 182 ? -22.084 4.040 15.798 1.00 93.38 182 GLY A N 1
ATOM 1362 C CA . GLY A 1 182 ? -21.765 5.296 16.473 1.00 93.38 182 GLY A CA 1
ATOM 1363 C C . GLY A 1 182 ? -21.252 5.137 17.906 1.00 93.38 182 GLY A C 1
ATOM 1364 O O . GLY A 1 182 ? -21.046 6.143 18.574 1.00 93.38 182 GLY A O 1
ATOM 1365 N N . SER A 1 183 ? -21.004 3.911 18.377 1.00 94.75 183 SER A N 1
ATOM 1366 C CA . SER A 1 183 ? -20.448 3.639 19.714 1.00 94.75 183 SER A CA 1
ATOM 1367 C C . SER A 1 183 ? -18.928 3.860 19.827 1.00 94.75 183 SER A C 1
ATOM 1369 O O . SER A 1 183 ? -18.343 3.586 20.874 1.00 94.75 183 SER A O 1
ATOM 1371 N N . GLY A 1 184 ? -18.276 4.301 18.747 1.00 94.06 184 GLY A N 1
ATOM 1372 C CA . GLY A 1 184 ? -16.838 4.571 18.655 1.00 94.06 184 GLY A CA 1
ATOM 1373 C C . GLY A 1 184 ? -16.530 6.052 18.419 1.00 94.06 184 GLY A C 1
ATOM 1374 O O . GLY A 1 184 ? -17.422 6.896 18.408 1.00 94.06 184 GLY A O 1
ATOM 1375 N N . ASN A 1 185 ? -15.256 6.375 18.190 1.00 95.88 185 ASN A N 1
ATOM 1376 C CA . ASN A 1 185 ? -14.818 7.731 17.845 1.00 95.88 185 ASN A CA 1
ATOM 1377 C C . ASN A 1 185 ? -15.221 8.132 16.417 1.00 95.88 185 ASN A C 1
ATOM 1379 O O . ASN A 1 185 ? -15.511 9.301 16.170 1.00 95.88 185 ASN A O 1
ATOM 1383 N N . TYR A 1 186 ? -15.227 7.170 15.489 1.00 97.19 186 TYR A N 1
ATOM 1384 C CA . TYR A 1 186 ? -15.524 7.378 14.069 1.00 97.19 186 TYR A CA 1
ATOM 1385 C C . TYR A 1 186 ? -16.489 6.318 13.538 1.00 97.19 186 TYR A C 1
ATOM 1387 O O . TYR A 1 186 ? -16.559 5.209 14.072 1.00 97.19 186 TYR A O 1
ATOM 1395 N N . LYS A 1 187 ? -17.218 6.636 12.461 1.00 96.44 187 LYS A N 1
ATOM 1396 C CA . LYS A 1 187 ? -18.135 5.686 11.807 1.00 96.44 187 LYS A CA 1
ATOM 1397 C C . LYS A 1 187 ? -17.462 4.905 10.685 1.00 96.44 187 LYS A C 1
ATOM 1399 O O . LYS A 1 187 ? -17.912 3.808 10.356 1.00 96.44 187 LYS A O 1
ATOM 1404 N N . THR A 1 188 ? -16.398 5.462 10.110 1.00 95.94 188 THR A N 1
ATOM 1405 C CA . THR A 1 188 ? -15.650 4.870 8.993 1.00 95.94 188 THR A CA 1
ATOM 1406 C C . THR A 1 188 ? -14.165 4.743 9.312 1.00 95.94 188 THR A C 1
ATOM 1408 O O . THR A 1 188 ? -13.623 5.462 10.157 1.00 95.94 188 THR A O 1
ATOM 1411 N N . ILE A 1 189 ? -13.493 3.827 8.619 1.00 94.69 189 ILE A N 1
ATOM 1412 C CA . ILE A 1 189 ? -12.050 3.626 8.757 1.00 94.69 189 ILE A CA 1
ATOM 1413 C C . ILE A 1 189 ? -11.302 4.828 8.166 1.00 94.69 189 ILE A C 1
ATOM 1415 O O . ILE A 1 189 ? -10.331 5.302 8.755 1.00 94.69 189 ILE A O 1
ATOM 1419 N N . ASN A 1 190 ? -11.783 5.384 7.052 1.00 94.38 190 ASN A N 1
ATOM 1420 C CA . ASN A 1 190 ? -11.195 6.569 6.430 1.00 94.38 190 ASN A CA 1
ATOM 1421 C C . ASN A 1 190 ? -11.226 7.811 7.332 1.00 94.38 190 ASN A C 1
ATOM 1423 O O . ASN A 1 190 ? -10.261 8.575 7.340 1.00 94.38 190 ASN A O 1
ATOM 1427 N N . GLU A 1 191 ? -12.275 8.011 8.133 1.00 95.69 191 GLU A N 1
ATOM 1428 C CA . GLU A 1 191 ? -12.306 9.087 9.135 1.00 95.69 191 GLU A CA 1
ATOM 1429 C C . GLU A 1 191 ? -11.202 8.918 10.185 1.00 95.69 191 GLU A C 1
ATOM 1431 O O . GLU A 1 191 ? -10.501 9.886 10.497 1.00 95.69 191 GLU A O 1
ATOM 1436 N N . ALA A 1 192 ? -11.003 7.692 10.679 1.00 94.00 192 ALA A N 1
ATOM 1437 C CA . ALA A 1 192 ? -9.937 7.385 11.628 1.00 94.00 192 ALA A CA 1
ATOM 1438 C C . ALA A 1 192 ? -8.550 7.600 11.009 1.00 94.00 192 ALA A C 1
ATOM 1440 O O . ALA A 1 192 ? -7.690 8.227 11.625 1.00 94.00 192 ALA A O 1
ATOM 1441 N N . VAL A 1 193 ? -8.343 7.172 9.760 1.00 91.50 193 VAL A N 1
ATOM 1442 C CA . VAL A 1 193 ? -7.093 7.409 9.017 1.00 91.50 193 VAL A CA 1
ATOM 1443 C C . VAL A 1 193 ? -6.858 8.904 8.779 1.00 91.50 193 VAL A C 1
ATOM 1445 O O . VAL A 1 193 ? -5.740 9.391 8.949 1.00 91.50 193 VAL A O 1
ATOM 1448 N N . ALA A 1 194 ? -7.897 9.672 8.448 1.00 92.94 194 ALA A N 1
ATOM 1449 C CA . ALA A 1 194 ? -7.794 11.117 8.256 1.00 92.94 194 ALA A CA 1
ATOM 1450 C C . ALA A 1 194 ? -7.516 11.866 9.568 1.00 92.94 194 ALA A C 1
ATOM 1452 O O . ALA A 1 194 ? -6.814 12.880 9.575 1.00 92.94 194 ALA A O 1
ATOM 1453 N N . ALA A 1 195 ? -8.074 11.406 10.687 1.00 92.19 195 ALA A N 1
ATOM 1454 C CA . ALA A 1 195 ? -7.752 11.931 12.010 1.00 92.19 195 ALA A CA 1
ATOM 1455 C C . ALA A 1 195 ? -6.305 11.612 12.390 1.00 92.19 195 ALA A C 1
ATOM 1457 O O . ALA A 1 195 ? -5.562 12.496 12.820 1.00 92.19 195 ALA A O 1
ATOM 1458 N N . LEU A 1 196 ? -5.879 10.379 12.123 1.00 89.25 196 LEU A N 1
ATOM 1459 C CA . LEU A 1 196 ? -4.511 9.947 12.325 1.00 89.25 196 LEU A CA 1
ATOM 1460 C C . LEU A 1 196 ? -3.529 10.803 11.511 1.00 89.25 196 LEU A C 1
ATOM 1462 O O . LEU A 1 196 ? -2.524 11.262 12.049 1.00 89.25 196 LEU A O 1
ATOM 1466 N N . ALA A 1 197 ? -3.836 11.087 10.242 1.00 88.81 197 ALA A N 1
ATOM 1467 C CA . ALA A 1 197 ? -3.045 11.971 9.383 1.00 88.81 197 ALA A CA 1
ATOM 1468 C C . ALA A 1 197 ? -2.814 13.351 10.017 1.00 88.81 197 ALA A C 1
ATOM 1470 O O . ALA A 1 197 ? -1.685 13.846 10.039 1.00 88.81 197 ALA A O 1
ATOM 1471 N N . ARG A 1 198 ? -3.880 13.941 10.577 1.00 90.19 198 ARG A N 1
ATOM 1472 C CA . ARG A 1 198 ? -3.874 15.268 11.210 1.00 90.19 198 ARG A CA 1
ATOM 1473 C C . ARG A 1 198 ? -2.994 15.342 12.457 1.00 90.19 198 ARG A C 1
ATOM 1475 O O . ARG A 1 198 ? -2.494 16.418 12.770 1.00 90.19 198 ARG A O 1
ATOM 1482 N N . MET A 1 199 ? -2.751 14.222 13.138 1.00 86.25 199 MET A N 1
ATOM 1483 C CA . MET A 1 199 ? -1.851 14.181 14.297 1.00 86.25 199 MET A CA 1
ATOM 1484 C C . MET A 1 199 ? -0.378 14.421 13.921 1.00 86.25 199 MET A C 1
ATOM 1486 O O . MET A 1 199 ? 0.410 14.841 14.770 1.00 86.25 199 MET A O 1
ATOM 1490 N N . GLY A 1 200 ? 0.015 14.204 12.658 1.00 83.06 200 GLY A N 1
ATOM 1491 C CA . GLY A 1 200 ? 1.356 14.546 12.178 1.00 83.06 200 GLY A CA 1
ATOM 1492 C C . GLY A 1 200 ? 2.467 13.886 13.005 1.00 83.06 200 GLY A C 1
ATOM 1493 O O . GLY A 1 200 ? 2.464 12.671 13.171 1.00 83.06 200 GLY A O 1
ATOM 1494 N N . GLN A 1 201 ? 3.399 14.689 13.523 1.00 81.06 201 GLN A N 1
ATOM 1495 C CA . GLN A 1 201 ? 4.519 14.238 14.367 1.00 81.06 201 GLN A CA 1
ATOM 1496 C C . GLN A 1 201 ? 4.148 14.054 15.849 1.00 81.06 201 GLN A C 1
ATOM 1498 O O . GLN A 1 201 ? 4.966 13.595 16.633 1.00 81.06 201 GLN A O 1
ATOM 1503 N N . ARG A 1 202 ? 2.923 14.411 16.257 1.00 82.88 202 ARG A N 1
ATOM 1504 C CA . ARG A 1 202 ? 2.453 14.291 17.651 1.00 82.88 202 ARG A CA 1
ATOM 1505 C C . ARG A 1 202 ? 1.867 12.905 17.947 1.00 82.88 202 ARG A C 1
ATOM 1507 O O . ARG A 1 202 ? 1.236 12.722 18.983 1.00 82.88 202 ARG A O 1
ATOM 1514 N N . ARG A 1 203 ? 2.005 11.963 17.009 1.00 82.06 203 ARG A N 1
ATOM 1515 C CA . ARG A 1 203 ? 1.458 10.609 17.116 1.00 82.06 203 ARG A CA 1
ATOM 1516 C C . ARG A 1 203 ? 2.233 9.789 18.154 1.00 82.06 203 ARG A C 1
ATOM 1518 O O . ARG A 1 203 ? 3.454 9.932 18.227 1.00 82.06 203 ARG A O 1
ATOM 1525 N N . PRO A 1 204 ? 1.547 8.906 18.900 1.00 81.56 204 PRO A N 1
ATOM 1526 C CA . PRO A 1 204 ? 2.201 7.853 19.669 1.00 81.56 204 PRO A CA 1
ATOM 1527 C C . PRO A 1 204 ? 3.132 6.995 18.799 1.00 81.56 204 PRO A C 1
ATOM 1529 O O . PRO A 1 204 ? 2.962 6.913 17.580 1.00 81.56 204 PRO A O 1
ATOM 1532 N N . GLU A 1 205 ? 4.088 6.310 19.434 1.00 81.38 205 GLU A N 1
ATOM 1533 C CA . GLU A 1 205 ? 5.034 5.410 18.753 1.00 81.38 205 GLU A CA 1
ATOM 1534 C C . GLU A 1 205 ? 4.324 4.285 17.982 1.00 81.38 205 GLU A C 1
ATOM 1536 O O . GLU A 1 205 ? 4.779 3.881 16.910 1.00 81.38 205 GLU A O 1
ATOM 1541 N N . ARG A 1 206 ? 3.194 3.807 18.515 1.00 84.31 206 ARG A N 1
ATOM 1542 C CA . ARG A 1 206 ? 2.271 2.860 17.888 1.00 84.31 206 ARG A CA 1
ATOM 1543 C C . ARG A 1 206 ? 0.855 3.377 18.072 1.00 84.31 206 ARG A C 1
ATOM 1545 O O . ARG A 1 206 ? 0.499 3.725 19.189 1.00 84.31 206 ARG A O 1
ATOM 1552 N N . VAL A 1 207 ? 0.068 3.371 16.999 1.00 87.06 207 VAL A N 1
ATOM 1553 C CA . VAL A 1 207 ? -1.356 3.713 17.062 1.00 87.06 207 VAL A CA 1
ATOM 1554 C C . VAL A 1 207 ? -2.200 2.488 16.763 1.00 87.06 207 VAL A C 1
ATOM 1556 O O . VAL A 1 207 ? -2.025 1.857 15.719 1.00 87.06 207 VAL A O 1
ATOM 1559 N N . VAL A 1 208 ? -3.126 2.174 17.658 1.00 88.38 208 VAL A N 1
ATOM 1560 C CA . VAL A 1 208 ? -4.079 1.078 17.538 1.00 88.38 208 VAL A CA 1
ATOM 1561 C C . VAL A 1 208 ? -5.455 1.612 17.159 1.00 88.38 208 VAL A C 1
ATOM 1563 O O . VAL A 1 208 ? -6.087 2.353 17.909 1.00 88.38 208 VAL A O 1
ATOM 1566 N N . ILE A 1 209 ? -5.928 1.199 15.987 1.00 91.81 209 ILE A N 1
ATOM 1567 C CA . ILE A 1 209 ? -7.270 1.465 15.482 1.00 91.81 209 ILE A CA 1
ATOM 1568 C C . ILE A 1 209 ? -8.096 0.189 15.632 1.00 91.81 209 ILE A C 1
ATOM 1570 O O . ILE A 1 209 ? -7.902 -0.777 14.895 1.00 91.81 209 ILE A O 1
ATOM 1574 N N . TYR A 1 210 ? -9.029 0.191 16.577 1.00 93.06 210 TYR A N 1
ATOM 1575 C CA . TYR A 1 210 ? -9.974 -0.900 16.782 1.00 93.06 210 TYR A CA 1
ATOM 1576 C C . TYR A 1 210 ? -11.235 -0.669 15.945 1.00 93.06 210 TYR A C 1
ATOM 1578 O O . TYR A 1 210 ? -11.913 0.346 16.081 1.00 93.06 210 TYR A O 1
ATOM 1586 N N . VAL A 1 211 ? -11.537 -1.605 15.055 1.00 94.94 211 VAL A N 1
ATOM 1587 C CA . VAL A 1 211 ? -12.652 -1.574 14.114 1.00 94.94 211 VAL A CA 1
ATOM 1588 C C . VAL A 1 211 ? -13.666 -2.628 14.538 1.00 94.94 211 VAL A C 1
ATOM 1590 O O . VAL A 1 211 ? -13.458 -3.828 14.353 1.00 94.94 211 VAL A O 1
ATOM 1593 N N . LYS A 1 212 ? -14.780 -2.172 15.108 1.00 95.00 212 LYS A N 1
ATOM 1594 C CA . LYS A 1 212 ? -15.844 -3.061 15.573 1.00 95.00 212 LYS A CA 1
ATOM 1595 C C . LYS A 1 212 ? -16.476 -3.864 14.436 1.00 95.00 212 LYS A C 1
ATOM 1597 O O . LYS A 1 212 ? -16.304 -3.561 13.256 1.00 95.00 212 LYS A O 1
ATOM 1602 N N . SER A 1 213 ? -17.237 -4.886 14.810 1.00 94.44 213 SER A N 1
ATOM 1603 C CA . SER A 1 213 ? -17.991 -5.730 13.892 1.00 94.44 213 SER A CA 1
ATOM 1604 C C . SER A 1 213 ? -18.871 -4.900 12.960 1.00 94.44 213 SER A C 1
ATOM 1606 O O . SER A 1 213 ? -19.607 -4.009 13.394 1.00 94.44 213 SER A O 1
ATOM 1608 N N . GLY A 1 214 ? -18.828 -5.226 11.677 1.00 93.94 214 GLY A N 1
ATOM 1609 C CA . GLY A 1 214 ? -19.573 -4.556 10.631 1.00 93.94 214 GLY A CA 1
ATOM 1610 C C . GLY A 1 214 ? -18.942 -4.783 9.262 1.00 93.94 214 GLY A C 1
ATOM 1611 O O . GLY A 1 214 ? -17.762 -5.107 9.140 1.00 93.94 214 GLY A O 1
ATOM 1612 N N . ALA A 1 215 ? -19.742 -4.577 8.217 1.00 94.19 215 ALA A N 1
ATOM 1613 C CA . ALA A 1 215 ? -19.274 -4.590 6.835 1.00 94.19 215 ALA A CA 1
ATOM 1614 C C . ALA A 1 215 ? -19.006 -3.157 6.361 1.00 94.19 215 ALA A C 1
ATOM 1616 O O . ALA A 1 215 ? -19.950 -2.397 6.159 1.00 94.19 215 ALA A O 1
ATOM 1617 N N . TYR A 1 216 ? -17.748 -2.769 6.193 1.00 93.81 216 TYR A N 1
ATOM 1618 C CA . TYR A 1 216 ? -17.278 -1.443 5.793 1.00 93.81 216 TYR A CA 1
ATOM 1619 C C . TYR A 1 216 ? -17.045 -1.395 4.278 1.00 93.81 216 TYR A C 1
ATOM 1621 O O . TYR A 1 216 ? -16.073 -1.942 3.769 1.00 93.81 216 TYR A O 1
ATOM 1629 N N . GLY A 1 217 ? -17.967 -0.771 3.541 1.00 93.75 217 GLY A N 1
ATOM 1630 C CA . GLY A 1 217 ? -17.866 -0.561 2.093 1.00 93.75 217 GLY A CA 1
ATOM 1631 C C . GLY A 1 217 ? -17.042 0.676 1.766 1.00 93.75 217 GLY A C 1
ATOM 1632 O O . GLY A 1 217 ? -17.602 1.712 1.421 1.00 93.75 217 GLY A O 1
ATOM 1633 N N . GLU A 1 218 ? -15.727 0.593 1.936 1.00 91.06 218 GLU A N 1
ATOM 1634 C CA . GLU A 1 218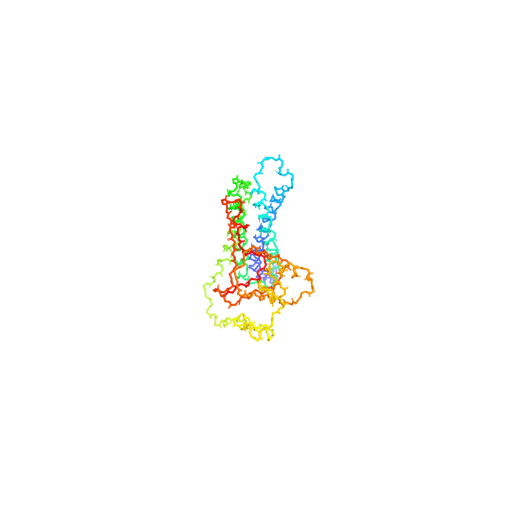 ? -14.815 1.708 1.712 1.00 91.06 218 GLU A CA 1
ATOM 1635 C C . GLU A 1 218 ? -13.448 1.223 1.227 1.00 91.06 218 GLU A C 1
ATOM 1637 O O . GLU A 1 218 ? -12.984 0.145 1.595 1.00 91.06 218 GLU A O 1
ATOM 1642 N N . ARG A 1 219 ? -12.783 2.049 0.414 1.00 89.25 219 ARG A N 1
ATOM 1643 C CA . ARG A 1 219 ? -11.372 1.855 0.078 1.00 89.25 219 ARG A CA 1
ATOM 1644 C C . ARG A 1 219 ? -10.529 2.600 1.101 1.00 89.25 219 ARG A C 1
ATOM 1646 O O . ARG A 1 219 ? -10.688 3.811 1.240 1.00 89.25 219 ARG A O 1
ATOM 1653 N N . VAL A 1 220 ? -9.630 1.894 1.774 1.00 89.81 220 VAL A N 1
ATOM 1654 C CA . VAL A 1 220 ? -8.747 2.470 2.793 1.00 89.81 220 VAL A CA 1
ATOM 1655 C C . VAL A 1 220 ? -7.336 2.583 2.240 1.00 89.81 220 VAL A C 1
ATOM 1657 O O . VAL A 1 220 ? -6.787 1.618 1.709 1.00 89.81 220 VAL A O 1
ATOM 1660 N N . GLU A 1 221 ? -6.737 3.763 2.383 1.00 86.75 221 GLU A N 1
ATOM 1661 C CA . GLU A 1 221 ? -5.374 4.025 1.931 1.00 86.75 221 GLU A CA 1
ATOM 1662 C C . GLU A 1 221 ? -4.519 4.626 3.047 1.00 86.75 221 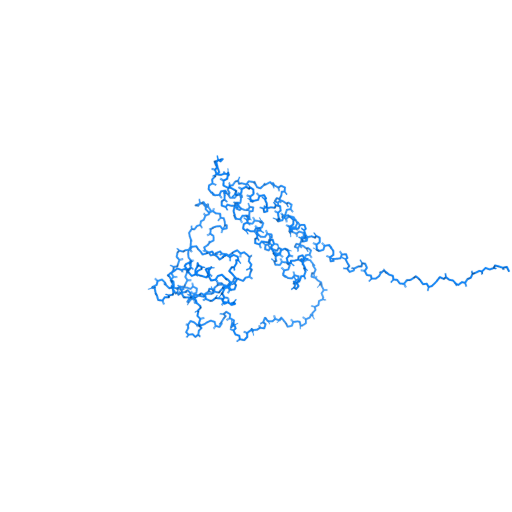GLU A C 1
ATOM 1664 O O . GLU A 1 221 ? -4.776 5.725 3.539 1.00 86.75 221 GLU A O 1
ATOM 1669 N N . ILE A 1 222 ? -3.465 3.904 3.429 1.00 86.31 222 ILE A N 1
ATOM 1670 C CA . ILE A 1 222 ? -2.501 4.348 4.437 1.00 86.31 222 ILE A CA 1
ATOM 1671 C C . ILE A 1 222 ? -1.317 5.017 3.739 1.00 86.31 222 ILE A C 1
ATOM 1673 O O . ILE A 1 222 ? -0.555 4.377 3.005 1.00 86.31 222 ILE A O 1
ATOM 1677 N N . GLN A 1 223 ? -1.164 6.320 3.975 1.00 80.19 223 GLN A N 1
ATOM 1678 C CA . GLN A 1 223 ? -0.088 7.122 3.388 1.00 80.19 223 GLN A CA 1
ATOM 1679 C C . GLN A 1 223 ? 1.284 6.730 3.960 1.00 80.19 223 GLN A C 1
ATOM 1681 O O . GLN A 1 223 ? 1.397 6.321 5.117 1.00 80.19 223 GLN A O 1
ATOM 1686 N N . ARG A 1 224 ? 2.352 6.920 3.171 1.00 76.44 224 ARG A N 1
ATOM 1687 C CA . ARG A 1 224 ? 3.736 6.539 3.529 1.00 76.44 224 ARG A CA 1
ATOM 1688 C C . ARG A 1 224 ? 4.216 7.126 4.862 1.00 76.44 224 ARG A C 1
ATOM 1690 O O . ARG A 1 224 ? 4.978 6.494 5.589 1.00 76.44 224 ARG A O 1
ATOM 1697 N N . ASN A 1 225 ? 3.795 8.347 5.180 1.00 78.00 225 ASN A N 1
ATOM 1698 C CA . ASN A 1 225 ? 4.182 9.047 6.406 1.00 78.00 225 ASN A CA 1
ATOM 1699 C C . ASN A 1 225 ? 3.494 8.493 7.670 1.00 78.00 225 ASN A C 1
ATOM 1701 O O . ASN A 1 225 ? 3.869 8.880 8.775 1.00 78.00 225 ASN A O 1
ATOM 1705 N N . MET A 1 226 ? 2.513 7.595 7.533 1.00 81.56 226 MET A N 1
ATOM 1706 C CA . MET A 1 226 ? 1.815 6.963 8.651 1.00 81.56 226 MET A CA 1
ATOM 1707 C C . MET A 1 226 ? 2.493 5.636 9.008 1.00 81.56 226 MET A C 1
ATOM 1709 O O . MET A 1 226 ? 2.167 4.571 8.479 1.00 81.56 226 MET A O 1
ATOM 1713 N N . LYS A 1 227 ? 3.484 5.710 9.898 1.00 80.56 227 LYS A N 1
ATOM 1714 C CA . LYS A 1 227 ? 4.221 4.542 10.398 1.00 80.56 227 LYS A CA 1
ATOM 1715 C C . LYS A 1 227 ? 3.549 3.966 11.652 1.00 80.56 227 LYS A C 1
ATOM 1717 O O . LYS A 1 227 ? 2.836 4.678 12.349 1.00 80.56 227 LYS A O 1
ATOM 1722 N N . ASN A 1 228 ? 3.796 2.680 11.919 1.00 81.38 228 ASN A N 1
ATOM 1723 C CA . ASN A 1 228 ? 3.394 1.974 13.147 1.00 81.38 228 ASN A CA 1
ATOM 1724 C C . ASN A 1 228 ? 1.893 2.034 13.487 1.00 81.38 228 ASN A C 1
ATOM 1726 O O . ASN A 1 228 ? 1.508 2.207 14.643 1.00 81.38 228 ASN A O 1
ATOM 1730 N N . VAL A 1 229 ? 1.045 1.863 12.473 1.00 86.06 229 VAL A N 1
ATOM 1731 C CA . VAL A 1 229 ? -0.412 1.789 12.638 1.00 86.06 229 VAL A CA 1
ATOM 1732 C C . VAL A 1 229 ? -0.844 0.328 12.679 1.00 86.06 229 VAL A C 1
ATOM 1734 O O . VAL A 1 229 ? -0.462 -0.453 11.807 1.00 86.06 229 VAL A O 1
ATOM 1737 N N . MET A 1 230 ? -1.640 -0.028 13.680 1.00 85.62 230 MET A N 1
ATOM 1738 C CA . MET A 1 230 ? -2.219 -1.353 13.865 1.00 85.62 230 MET A CA 1
ATOM 1739 C C . MET A 1 230 ? -3.732 -1.257 13.727 1.00 85.62 230 MET A C 1
ATOM 1741 O O . MET A 1 230 ? -4.359 -0.484 14.444 1.00 85.62 230 MET A O 1
ATOM 1745 N N . PHE A 1 231 ? -4.315 -2.050 12.833 1.00 89.25 231 PHE A N 1
ATOM 1746 C CA . PHE A 1 231 ? -5.764 -2.195 12.737 1.00 89.25 231 PHE A CA 1
ATOM 1747 C C . PHE A 1 231 ? -6.181 -3.509 13.379 1.00 89.25 231 PHE A C 1
ATOM 1749 O O . PHE A 1 231 ? -5.580 -4.546 13.094 1.00 89.25 231 PHE A O 1
ATOM 1756 N N . VAL A 1 232 ? -7.208 -3.465 14.224 1.00 88.94 232 VAL A N 1
ATOM 1757 C CA . VAL A 1 232 ? -7.727 -4.642 14.916 1.00 88.94 232 VAL A CA 1
ATOM 1758 C C . VAL A 1 232 ? -9.233 -4.765 14.751 1.00 88.94 232 VAL A C 1
ATOM 1760 O O . VAL A 1 232 ? -9.941 -3.819 15.060 1.00 88.94 232 VAL A O 1
ATOM 1763 N N . GLY A 1 233 ? -9.722 -5.914 14.281 1.00 90.62 233 GLY A N 1
ATOM 1764 C CA . GLY A 1 233 ? -11.151 -6.222 14.181 1.00 90.62 233 GLY A CA 1
ATOM 1765 C C . GLY A 1 233 ? -11.718 -6.971 15.393 1.00 90.62 233 GLY A C 1
ATOM 1766 O O . GLY A 1 233 ? -10.969 -7.440 16.247 1.00 90.62 233 GLY A O 1
ATOM 1767 N N . ASP A 1 234 ? -13.041 -7.158 15.422 1.00 89.00 234 ASP A N 1
ATOM 1768 C CA . ASP A 1 234 ? -13.726 -8.077 16.355 1.00 89.00 234 ASP A CA 1
ATOM 1769 C C . ASP A 1 234 ? -13.574 -9.569 15.978 1.00 89.00 234 ASP A C 1
ATOM 1771 O O . ASP A 1 234 ? -14.033 -10.451 16.710 1.00 89.00 234 ASP A O 1
ATOM 1775 N N . GLY A 1 235 ? -12.952 -9.835 14.824 1.00 85.25 235 GLY A N 1
ATOM 1776 C CA . GLY A 1 235 ? -12.673 -11.146 14.221 1.00 85.25 235 GLY A CA 1
ATOM 1777 C C . GLY A 1 235 ? -12.827 -11.114 12.689 1.00 85.25 235 GLY A C 1
ATOM 1778 O O . GLY A 1 235 ? -13.593 -10.280 12.189 1.00 85.25 235 GLY A O 1
ATOM 1779 N N . MET A 1 236 ? -12.150 -12.013 11.947 1.00 84.69 236 MET A N 1
ATOM 1780 C CA . MET A 1 236 ? -12.242 -12.136 10.470 1.00 84.69 236 MET A CA 1
ATOM 1781 C C . MET A 1 236 ? -13.670 -12.139 9.941 1.00 84.69 236 MET A C 1
ATOM 1783 O O . MET A 1 236 ? -13.953 -11.596 8.877 1.00 84.69 236 MET A O 1
ATOM 1787 N N . ASP A 1 237 ? -14.552 -12.838 10.648 1.00 88.00 237 ASP A N 1
ATOM 1788 C CA . ASP A 1 237 ? -15.928 -13.105 10.250 1.00 88.00 237 ASP A CA 1
ATOM 1789 C C . ASP A 1 237 ? -16.885 -11.973 10.647 1.00 88.00 237 ASP A C 1
ATOM 1791 O O . ASP A 1 237 ? -18.040 -11.956 10.222 1.00 88.00 237 ASP A O 1
ATOM 1795 N N . LYS A 1 238 ? -16.409 -11.009 11.443 1.00 91.38 238 LYS A N 1
ATOM 1796 C CA . LYS A 1 238 ? -17.222 -9.927 12.010 1.00 91.38 238 LYS A CA 1
ATOM 1797 C C . LYS A 1 238 ? -16.866 -8.563 11.456 1.00 91.38 238 LYS A C 1
ATOM 1799 O O . LYS A 1 238 ? -17.767 -7.757 11.237 1.00 91.38 238 LYS A O 1
ATOM 1804 N N . THR A 1 239 ? -15.585 -8.284 11.249 1.00 93.00 239 THR A N 1
ATOM 1805 C CA . THR A 1 239 ? -15.112 -6.998 10.732 1.00 93.00 239 THR A CA 1
ATOM 1806 C C . THR A 1 239 ? -14.647 -7.183 9.296 1.00 93.00 239 THR A C 1
ATOM 1808 O O . THR A 1 239 ? -13.546 -7.662 9.045 1.00 93.00 239 THR A O 1
ATOM 1811 N N . ILE A 1 240 ? -15.485 -6.786 8.341 1.00 91.88 240 ILE A N 1
ATOM 1812 C CA . ILE A 1 240 ? -15.244 -7.019 6.915 1.00 91.88 240 ILE A CA 1
ATOM 1813 C C . ILE A 1 240 ? -15.066 -5.672 6.225 1.00 91.88 240 ILE A C 1
ATOM 1815 O O . ILE A 1 240 ? -15.958 -4.830 6.286 1.00 91.88 240 ILE A O 1
ATOM 1819 N N . VAL A 1 241 ? -13.946 -5.468 5.531 1.00 92.94 241 VAL A N 1
ATOM 1820 C CA . VAL A 1 241 ? -13.744 -4.308 4.648 1.00 92.94 241 VAL A CA 1
ATOM 1821 C C . VAL A 1 241 ? -13.941 -4.761 3.207 1.00 92.94 241 VAL A C 1
ATOM 1823 O O . VAL A 1 241 ? -13.351 -5.748 2.776 1.00 92.94 241 VAL A O 1
ATOM 1826 N N . THR A 1 242 ? -14.794 -4.061 2.466 1.00 91.25 242 THR A N 1
ATOM 1827 C CA . THR A 1 242 ? -15.231 -4.453 1.120 1.00 91.25 242 THR A CA 1
ATOM 1828 C C . THR A 1 242 ? -15.038 -3.315 0.128 1.00 91.25 242 THR A C 1
ATOM 1830 O O . THR A 1 242 ? -15.248 -2.146 0.453 1.00 91.25 242 THR A O 1
ATOM 1833 N N . GLY A 1 243 ? -14.666 -3.669 -1.098 1.00 87.69 243 GLY A N 1
ATOM 1834 C CA . GLY A 1 243 ? -14.524 -2.754 -2.220 1.00 87.69 243 GLY A CA 1
ATOM 1835 C C . GLY A 1 243 ? -14.864 -3.467 -3.525 1.00 87.69 243 GLY A C 1
ATOM 1836 O O . GLY A 1 243 ? -14.768 -4.687 -3.621 1.00 87.69 243 GLY A O 1
ATOM 1837 N N . THR A 1 244 ? -15.301 -2.700 -4.521 1.00 89.94 244 THR A N 1
ATOM 1838 C CA . THR A 1 244 ? -15.815 -3.223 -5.802 1.00 89.94 244 THR A CA 1
ATOM 1839 C C . THR A 1 244 ? -15.015 -2.746 -7.015 1.00 89.94 244 THR A C 1
ATOM 1841 O O . THR A 1 244 ? -15.378 -3.039 -8.152 1.00 89.94 244 THR A O 1
ATOM 1844 N N . ARG A 1 245 ? -13.927 -1.995 -6.795 1.00 87.00 245 ARG A N 1
ATOM 1845 C CA . ARG A 1 245 ? -13.098 -1.452 -7.876 1.00 87.00 245 ARG A CA 1
ATOM 1846 C C . ARG A 1 245 ? -12.371 -2.571 -8.609 1.00 87.00 245 ARG A C 1
ATOM 1848 O O . ARG A 1 245 ? -11.830 -3.475 -7.984 1.00 87.00 245 ARG A O 1
ATOM 1855 N N . ASN A 1 246 ? -12.328 -2.471 -9.930 1.00 85.81 246 ASN A N 1
ATOM 1856 C CA . ASN A 1 246 ? -11.687 -3.442 -10.804 1.00 85.81 246 ASN A CA 1
ATOM 1857 C C . ASN A 1 246 ? -11.219 -2.761 -12.101 1.00 85.81 246 ASN A C 1
ATOM 1859 O O . ASN A 1 246 ? -11.598 -1.625 -12.391 1.00 85.81 246 ASN A O 1
ATOM 1863 N N . VAL A 1 247 ? -10.374 -3.461 -12.858 1.00 84.44 247 VAL A N 1
ATOM 1864 C CA . VAL A 1 247 ? -9.743 -2.927 -14.074 1.00 84.44 247 VAL A CA 1
ATOM 1865 C C . VAL A 1 247 ? -10.758 -2.672 -15.191 1.00 84.44 247 VAL A C 1
ATOM 1867 O O . VAL A 1 247 ? -10.645 -1.667 -15.892 1.00 84.44 247 VAL A O 1
ATOM 1870 N N . VAL A 1 248 ? -11.770 -3.542 -15.319 1.00 83.56 248 VAL A N 1
ATOM 1871 C CA . VAL A 1 248 ? -12.835 -3.426 -16.333 1.00 83.56 248 VAL A CA 1
ATOM 1872 C C . VAL A 1 248 ? -13.610 -2.118 -16.155 1.00 83.56 248 VAL A C 1
ATOM 1874 O O . VAL A 1 248 ? -13.879 -1.432 -17.135 1.00 83.56 248 VAL A O 1
ATOM 1877 N N . ASP A 1 249 ? -13.862 -1.720 -14.907 1.00 82.94 249 ASP A N 1
ATOM 1878 C CA . ASP A 1 249 ? -14.551 -0.474 -14.549 1.00 82.94 249 ASP A CA 1
ATOM 1879 C C . ASP A 1 249 ? -13.615 0.752 -14.483 1.00 82.94 249 ASP A C 1
ATOM 1881 O O . ASP A 1 249 ? -13.956 1.787 -13.906 1.00 82.94 249 ASP A O 1
ATOM 1885 N N . GLY A 1 250 ? -12.412 0.658 -15.054 1.00 78.25 250 GLY A N 1
ATOM 1886 C CA . GLY A 1 250 ? -11.506 1.795 -15.221 1.00 78.25 250 GLY A CA 1
ATOM 1887 C C . GLY A 1 250 ? -10.504 2.016 -14.086 1.00 78.25 250 GLY A C 1
ATOM 1888 O O . GLY A 1 250 ? -9.655 2.900 -14.213 1.00 78.25 250 GLY A O 1
ATOM 1889 N N . ALA A 1 251 ? -10.513 1.200 -13.024 1.00 82.31 251 ALA A N 1
ATOM 1890 C CA . ALA A 1 251 ? -9.397 1.189 -12.080 1.00 82.31 251 ALA A CA 1
ATOM 1891 C C . ALA A 1 251 ? -8.125 0.631 -12.751 1.00 82.31 251 ALA A C 1
ATOM 1893 O O . ALA A 1 251 ? -8.148 0.096 -13.861 1.00 82.31 251 ALA A O 1
ATOM 1894 N N . SER A 1 252 ? -7.004 0.779 -12.066 1.00 80.69 252 SER A N 1
ATOM 1895 C CA . SER A 1 252 ? -5.769 0.030 -12.313 1.00 80.69 252 SER A CA 1
ATOM 1896 C C . SER A 1 252 ? -5.670 -1.118 -11.311 1.00 80.69 252 SER A C 1
ATOM 1898 O O . SER A 1 252 ? -6.317 -1.080 -10.254 1.00 80.69 252 SER A O 1
ATOM 1900 N N . THR A 1 253 ? -4.799 -2.093 -11.573 1.00 82.62 253 THR A N 1
ATOM 1901 C CA . THR A 1 253 ? -4.473 -3.127 -10.578 1.00 82.62 253 THR A CA 1
ATOM 1902 C C . THR A 1 253 ? -4.130 -2.531 -9.199 1.00 82.62 253 THR A C 1
ATOM 1904 O O . THR A 1 253 ? -4.694 -2.968 -8.194 1.00 82.62 253 THR A O 1
ATOM 1907 N N . LEU A 1 254 ? -3.325 -1.462 -9.115 1.00 82.19 254 LEU A N 1
ATOM 1908 C CA . LEU A 1 254 ? -2.963 -0.845 -7.827 1.00 82.19 254 LEU A CA 1
ATOM 1909 C C . LEU A 1 254 ? -4.131 -0.091 -7.159 1.00 82.19 254 LEU A C 1
ATOM 1911 O O . LEU A 1 254 ? -4.314 -0.149 -5.938 1.00 82.19 254 LEU A O 1
ATOM 1915 N N . SER A 1 255 ? -4.944 0.626 -7.938 1.00 82.44 255 SER A N 1
ATOM 1916 C CA . SER A 1 255 ? -6.057 1.428 -7.407 1.00 82.44 255 SER A CA 1
ATOM 1917 C C . SER A 1 255 ? -7.332 0.618 -7.126 1.00 82.44 255 SER A C 1
ATOM 1919 O O . SER A 1 255 ? -8.243 1.124 -6.456 1.00 82.44 255 SER A O 1
ATOM 1921 N N . SER A 1 256 ? -7.373 -0.645 -7.567 1.00 84.12 256 SER A N 1
ATOM 1922 C CA . SER A 1 256 ? -8.445 -1.606 -7.281 1.00 84.12 256 SER A CA 1
ATOM 1923 C C . SER A 1 256 ? -8.417 -2.152 -5.848 1.00 84.12 256 SER A C 1
ATOM 1925 O O . SER A 1 256 ? -9.455 -2.548 -5.316 1.00 84.12 256 SER A O 1
ATOM 1927 N N . ALA A 1 257 ? -7.255 -2.114 -5.183 1.00 85.62 257 ALA A N 1
ATOM 1928 C CA . ALA A 1 257 ? -7.097 -2.631 -3.830 1.00 85.62 257 ALA A CA 1
ATOM 1929 C C . ALA A 1 257 ? -8.088 -1.975 -2.851 1.00 85.62 257 ALA A C 1
ATOM 1931 O O . ALA A 1 257 ? -8.168 -0.746 -2.753 1.00 85.62 257 ALA A O 1
ATOM 1932 N N . THR A 1 258 ? -8.815 -2.815 -2.105 1.00 84.12 258 THR A N 1
ATOM 1933 C CA . THR A 1 258 ? -9.778 -2.385 -1.073 1.00 84.12 258 THR A CA 1
ATOM 1934 C C . THR A 1 258 ? -9.061 -1.807 0.148 1.00 84.12 258 THR A C 1
ATOM 1936 O O . THR A 1 258 ? -9.502 -0.812 0.718 1.00 84.12 258 THR A O 1
ATOM 1939 N N . PHE A 1 259 ? -7.916 -2.382 0.516 1.00 86.06 259 PHE A N 1
ATOM 1940 C CA . PHE A 1 259 ? -7.056 -1.880 1.581 1.00 86.06 259 PHE A CA 1
ATOM 1941 C C . PHE A 1 259 ? -5.624 -1.778 1.054 1.00 86.06 259 PHE A C 1
ATOM 1943 O O . PHE A 1 259 ? -5.026 -2.786 0.686 1.00 86.06 259 PHE A O 1
ATOM 1950 N N . GLY A 1 260 ? -5.084 -0.562 0.977 1.00 81.69 260 GLY A N 1
ATOM 1951 C CA . GLY A 1 260 ? -3.776 -0.291 0.383 1.00 81.69 260 GLY A CA 1
ATOM 1952 C C . GLY A 1 260 ? -2.848 0.480 1.317 1.00 81.69 260 GLY A C 1
ATOM 1953 O O . GLY A 1 260 ? -3.279 1.353 2.070 1.00 81.69 260 GLY A O 1
ATOM 1954 N N . LYS A 1 261 ? -1.545 0.203 1.226 1.00 75.38 261 LYS A N 1
ATOM 1955 C CA . LYS A 1 261 ? -0.493 0.999 1.869 1.00 75.38 261 LYS A CA 1
ATOM 1956 C C . LYS A 1 261 ? 0.654 1.277 0.920 1.00 75.38 261 LYS A C 1
ATOM 1958 O O . LYS A 1 261 ? 1.097 0.383 0.212 1.00 75.38 261 LYS A O 1
ATOM 1963 N N . SER A 1 262 ? 1.155 2.509 0.978 1.00 66.69 262 SER A N 1
ATOM 1964 C CA . SER A 1 262 ? 2.425 2.873 0.348 1.00 66.69 262 SER A CA 1
ATOM 1965 C C . SER A 1 262 ? 3.610 2.295 1.126 1.00 66.69 262 SER A C 1
ATOM 1967 O O . SER A 1 262 ? 3.675 2.422 2.355 1.00 66.69 262 SER A O 1
ATOM 1969 N N . ILE A 1 263 ? 4.526 1.634 0.419 1.00 54.88 263 ILE A N 1
ATOM 1970 C CA . ILE A 1 263 ? 5.571 0.768 0.969 1.00 54.88 263 ILE A CA 1
ATOM 1971 C C . ILE A 1 263 ? 6.528 1.571 1.864 1.00 54.88 263 ILE A C 1
ATOM 1973 O O . ILE A 1 263 ? 7.314 2.414 1.447 1.00 54.88 263 ILE A O 1
ATOM 1977 N N . ASN A 1 264 ? 6.416 1.272 3.152 1.00 45.59 264 ASN A N 1
ATOM 1978 C CA . ASN A 1 264 ? 7.449 1.304 4.178 1.00 45.59 264 ASN A CA 1
ATOM 1979 C C . ASN A 1 264 ? 6.906 0.337 5.234 1.00 45.59 264 ASN A C 1
ATOM 1981 O O . ASN A 1 264 ? 5.949 0.663 5.943 1.00 45.59 264 ASN A O 1
ATOM 1985 N N . ILE A 1 265 ? 7.376 -0.910 5.197 1.00 44.47 265 ILE A N 1
ATOM 1986 C CA . ILE A 1 265 ? 6.825 -2.067 5.925 1.00 44.47 265 ILE A CA 1
ATOM 1987 C C . ILE A 1 265 ? 6.805 -1.728 7.424 1.00 44.47 265 ILE A C 1
ATOM 1989 O O . ILE A 1 265 ? 7.851 -1.591 8.034 1.00 44.47 265 ILE A O 1
ATOM 1993 N N . THR A 1 266 ? 5.664 -1.336 7.995 1.00 39.22 266 THR A N 1
ATOM 1994 C CA . THR A 1 266 ? 4.901 -2.185 8.924 1.00 39.22 266 THR A CA 1
ATOM 1995 C C . THR A 1 266 ? 3.427 -2.241 8.525 1.00 39.22 266 THR A C 1
ATOM 1997 O O . THR A 1 266 ? 2.727 -1.230 8.624 1.00 39.22 266 THR A O 1
ATOM 2000 N N . PHE A 1 267 ? 2.938 -3.386 8.058 1.00 36.50 267 PHE A N 1
ATOM 2001 C CA . PHE A 1 267 ? 1.502 -3.622 7.912 1.00 36.50 267 PHE A CA 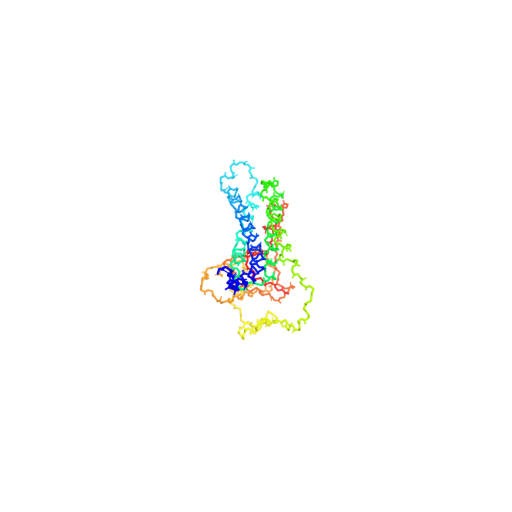1
ATOM 2002 C C . PHE A 1 267 ? 1.083 -4.775 8.801 1.00 36.50 267 PHE A C 1
ATOM 2004 O O . PHE A 1 267 ? 1.744 -5.809 8.822 1.00 36.50 267 PHE A O 1
ATOM 2011 N N . VAL A 1 268 ? -0.008 -4.567 9.529 1.00 41.75 268 VAL A N 1
ATOM 2012 C CA . VAL A 1 268 ? -0.722 -5.610 10.251 1.00 41.75 268 VAL A CA 1
ATOM 2013 C C . VAL A 1 268 ? -2.208 -5.345 10.054 1.00 41.75 268 VAL A C 1
ATOM 2015 O O . VAL A 1 268 ? -2.725 -4.326 10.513 1.00 41.75 268 VAL A O 1
ATOM 2018 N N . LEU A 1 269 ? -2.867 -6.276 9.372 1.00 36.56 269 LEU A N 1
ATOM 2019 C CA . LEU A 1 269 ? -4.305 -6.503 9.439 1.00 36.56 269 LEU A CA 1
ATOM 2020 C C . LEU A 1 269 ? -4.528 -7.994 9.717 1.00 36.56 269 LEU A C 1
ATOM 2022 O O . LEU A 1 269 ? -3.755 -8.833 9.256 1.00 36.56 269 LEU A O 1
ATOM 2026 N N . LEU A 1 270 ? -5.519 -8.257 10.565 1.00 44.62 270 LEU A N 1
ATOM 2027 C CA . LEU A 1 270 ? -5.668 -9.438 11.414 1.00 44.62 270 LEU A CA 1
ATOM 2028 C C . LEU A 1 270 ? -6.461 -10.603 10.801 1.00 44.62 270 LEU A C 1
ATOM 2030 O O . LEU A 1 270 ? -7.146 -10.445 9.793 1.00 44.62 270 LEU A O 1
ATOM 2034 N N . TYR A 1 271 ? -6.346 -11.738 11.507 1.00 41.59 271 TYR A N 1
ATOM 2035 C CA . TYR A 1 271 ? -7.275 -12.873 11.567 1.00 41.59 271 TYR A CA 1
ATOM 2036 C C . TYR A 1 271 ? -8.718 -12.488 11.899 1.00 41.59 271 TYR A C 1
ATOM 2038 O O . TYR A 1 271 ? -8.987 -11.351 12.342 1.00 41.59 271 TYR A O 1
#

Secondary structure (DSSP, 8-state):
-------------S-SSHHHHHHHHHHHHHHHHHHHHHHHHHHHHHHHSSGGGGGTT--HHHHHHHHHHHHHHHHHHHHHHHHHHTTT--HHHHHHHHHHHHHHHHHHHHHHHHTTPPP-HHHHHHHHHHHHHHHHHHHH---S--------------TTS--GGG--TTTPPPSEEE-TTS-SSBSSHHHHHHHHHHHGGG--SSEEEEE-SEEEE--EEE-TT--SEEEEES-TTTEEEE----TTTT--HHHH-SEEE-SSS------

Sequence (271 aa):
MSTSLATFLFLLPLLAITNFISCEQNDLDVVQMVRAGVQTALDWARANSGPHVLDQGFDYGGHLSLSDCVKLYEDTKPLLTQLESGDGLSREDAVTWLSGALASHRSCLDGLGEKGLGFEAHVAQNLSLMLGEALALYGSKTSLGHKSNERQMRPKSNQNGGLLASWNPATSEADLVVAKDGSGNYKTINEAVAALARMGQRRPERVVIYVKSGAYGERVEIQRNMKNVMFVGDGMDKTIVTGTRNVVDGASTLSSATFGKSINITFVLLY

Radius of gyration: 25.7 Å; Cα contacts (8 Å, |Δi|>4): 329; chains: 1; bounding box: 111×44×54 Å

Foldseek 3Di:
DDDDDDDDDPDDDPPPPVVVCVLVVVLLVLLVQLLVLLVVQLVLLVVCLDPVVVVVPADPLQNQLSVLSNLLSVLLNVLSVVVNVVPPDDLVSQLVSLVSNLVSLVLSCQSCVLRVHDDPVVSSVSSNVSSVVSNCSSVVPPDPDDPDPPPPPDPPPPVVDDDPVPDDPVPDDAPFEAPCVPPTPHPAPQVVLVVLVVCQPVDDPAHEYEYEFDEHAAAAEHEPSRPRYEYHYPDPVGGHQDYDDDSVVSHTPQRRHSYYYRDDDDDDDDD

Mean predicted aligned error: 13.2 Å

=== Feature glossary ===
The record interleaves many kinds of information about one protein. Here is each kind framed as the question it answers.

Q: What are the backbone torsion angles?
A: φ (phi) and ψ (psi) are the two rotatable backbone dihedrals per residue: φ is the C(i-1)–N–Cα–C torsion, ψ is the N–Cα–C–N(i+1) torsion, both in degrees on (−180°, 180°]. α-helical residues cluster near (−60°, −45°); β-strand residues near (−120°, +130°). A Ramachandran plot is simply a scatter of (φ, ψ) for every residue.

Q: What is the amino-acid chain?
A: This is the polypeptide sequence — one letter per residue, N-terminus first. Length ranges from a few dozen residues for small domains to over a thousand for large multi-domain proteins.

Q: How mobile is each atom in the crystal?
A: For experimental (PDB) structures, the B-factor (temperature factor) quantifies the positional spread of each atom in the crystal — a combination of thermal vibration and static disorder — in units of Å². High B-factors mark flexible loops or poorly resolved regions; low B-factors mark the rigid, well-ordered core.

Q: Are the domains correctly placed relative to each other?
A: Predicted Aligned Error (PAE) is an AlphaFold confidence matrix: entry (i, j) is the expected error in the position of residue j, in ångströms, when the prediction is superimposed on the true structure at residue i. Low PAE within a block of residues means that block is internally rigid and well-predicted; high PAE between two blocks means their relative placement is uncertain even if each block individually is confident.

Q: How confident is the AlphaFold model at each residue?
A: pLDDT is the predicted lDDT-Cα score: AlphaFold's confidence that the local environment of each residue (all inter-atomic distances within 15 Å) is correctly placed. It is a per-residue number between 0 and 100, with higher meaning more reliable.

Q: What family and function is it annotated with?
A: Functional annotations link the protein to curated databases. InterPro entries identify conserved domains and families by matching the sequence against member-database signatures (Pfam, PROSITE, CDD, …). Gene Ontology (GO) terms describe molecular function, biological process, and cellular component in a controlled vocabulary. CATH places the structure in a hierarchical fold classification (Class/Architecture/Topology/Homologous-superfamily). The organism is the source species.

Q: How big and how compact is the whole molecule?
A: Three whole-structure scalars: the radius of gyration (RMS distance of Cα from centroid, in Å), the count of Cα–Cα contacts (pairs closer than 8 Å and separated by more than four residues in sequence — i.e. tertiary, not local, contacts), and the bounding-box dimensions. Together they distinguish compact globular folds from extended fibres or disordered chains.

Q: What known structures does this most resemble?
A: The Foldseek neighbor list gives the closest experimentally determined structures in the PDB, ranked by structural alignment. TM-score near 1 means near-identical fold; near 0.3 means only rough topology match. This is how one finds what a novel AlphaFold prediction most resembles in the solved-structure universe.

Q: Which residues are buried vs exposed?
A: SASA measures how much of the protein is reachable by solvent. It is computed by rolling a water-sized probe over the atomic surface and summing the exposed area (Å²). Per-residue SASA distinguishes core (buried, low SASA) from surface (exposed, high SASA) residues; total SASA is a whole-molecule size measure.

Q: Which residues are in helices, strands, or loops?
A: Eight-state secondary structure (DSSP): H is the canonical α-helix, G the tighter 3₁₀-helix, I the wider π-helix; E/B are β-structure, T and S are turns and bends, and '-' is everything else. DSSP derives these from the pattern of main-chain N–H···O=C hydrogen bonds, not from the sequence.

Q: Where is each backbone atom in 3D?
A: Structure coordinates are given as an mmCIF _atom_site loop: one row per atom with element, residue name, chain id, sequence number, and x/y/z position in Å. Only the four main-chain atoms per residue are included here; side chains are omitted to keep the record compact.

Q: What if only a Cα trace is available?
A: Three-state secondary structure (P-SEA) collapses the eight DSSP classes into helix (a), strand (b), and coil (c). P-SEA assigns these from Cα geometry alone — distances and angles — without requiring backbone oxygens, so it works on any Cα trace.

Q: What do the rendered images show?
A: The six renders are orthographic views along the three Cartesian axes in both directions. Representation (cartoon, sticks, or surface) and color scheme (sequence-rainbow or by-chain) vary across proteins so the training set covers all the common visualization conventions.

Q: What does the local fold look like, residue by residue?
A: Foldseek's 3Di representation compresses backbone geometry into a per-residue letter drawn from a learned twenty-state alphabet. It captures the tertiary interaction pattern around each residue — which residues are packed against it in space, regardless of where they are in sequence.

Q: What do the diagnostic plots show?
A: The contact map is a binary N×N matrix image: pixel (i, j) is dark where Cα_i and Cα_j are within 8 Å and |i−j|>4. Because the |i−j|>4 filter removes local helical contacts, off-diagonal stripes parallel to the main diagonal indicate parallel β-sheets; stripes perpendicular to it indicate antiparallel β-sheets. The Ramachandran plot scatters every residue's (φ, ψ) pair against the sterically allowed regions. The PAE heatmap renders the predicted-aligned-error matrix.